Protein AF-A0A956BYH7-F1 (afdb_monomer_lite)

Secondary structure (DSSP, 8-state):
--PPPHHHHHHHHHHTT-EE-TTS-HHHHHHTTGGGT-SS-SSEE-HHHHHHHHHHHHHHH-SS--GGGGSPPTT---HHHHHHHHHHHHHHHHHHHHGGG--SEEEEE--TTTHHHHHHHHHHTT--EEEEE---SS----TTSSHHHHHHHHHTT---HHHHHHHHHHHHHS-GGGHHHHHHHHHHHHHHHTT-----EEEEESEE-TTSSEEEETTEEEEHHHHHHHHHHSHHHHTT--EEEEESTT---HHHHHHHHHH-TT--EEEEESS-PPPTTTS-HHHHHHHHHHHHTTTPPPPHHHHTTSTTGGGEEEEETTTEE---

Structure (mmCIF, N/CA/C/O backbone):
data_AF-A0A956BYH7-F1
#
_entry.id   AF-A0A956BYH7-F1
#
loop_
_atom_site.group_PDB
_atom_site.id
_atom_site.type_symbol
_atom_site.label_atom_id
_atom_site.label_alt_id
_atom_site.label_comp_id
_atom_site.label_asym_id
_atom_site.label_entity_id
_atom_site.label_seq_id
_atom_site.pdbx_PDB_ins_code
_atom_site.Cartn_x
_atom_site.Cartn_y
_atom_site.Cartn_z
_atom_site.occupancy
_atom_site.B_iso_or_equiv
_atom_site.auth_seq_id
_atom_site.auth_comp_id
_atom_site.auth_asym_id
_atom_site.auth_atom_id
_atom_site.pdbx_PDB_model_num
ATOM 1 N N . MET A 1 1 ? -10.595 4.401 18.501 1.00 42.78 1 MET A N 1
ATOM 2 C CA . MET A 1 1 ? -11.865 4.515 17.745 1.00 42.78 1 MET A CA 1
ATOM 3 C C . MET A 1 1 ? -11.828 5.904 17.156 1.00 42.78 1 MET A C 1
ATOM 5 O O . MET A 1 1 ? -11.835 6.858 17.920 1.00 42.78 1 MET A O 1
ATOM 9 N N . GLU A 1 2 ? -11.653 6.008 15.837 1.00 40.16 2 GLU A N 1
ATOM 10 C CA . GLU A 1 2 ? -11.345 7.283 15.181 1.00 40.16 2 GLU A CA 1
ATOM 11 C C . GLU A 1 2 ? -12.437 8.318 15.484 1.00 40.16 2 GLU A C 1
ATOM 13 O O . GLU A 1 2 ? -13.596 8.134 15.085 1.00 40.16 2 GLU A O 1
ATOM 18 N N . ARG A 1 3 ? -12.067 9.379 16.219 1.00 51.75 3 ARG A N 1
ATOM 19 C CA . ARG A 1 3 ? -12.975 10.480 16.560 1.00 51.75 3 ARG A CA 1
ATOM 20 C C . ARG A 1 3 ? -13.522 11.071 15.268 1.00 51.75 3 ARG A C 1
ATOM 22 O O . ARG A 1 3 ? -12.766 11.534 14.418 1.00 51.75 3 ARG A O 1
ATOM 29 N N . ILE A 1 4 ? -14.842 11.040 15.118 1.00 56.59 4 ILE A N 1
ATOM 30 C CA . ILE A 1 4 ? -15.512 11.661 13.979 1.00 56.59 4 ILE A CA 1
ATOM 31 C C . ILE A 1 4 ? -15.247 13.164 14.073 1.00 56.59 4 ILE A C 1
ATOM 33 O O . ILE A 1 4 ? -15.620 13.792 15.061 1.00 56.59 4 ILE A O 1
ATOM 37 N N . THR A 1 5 ? -14.580 13.745 13.074 1.00 72.38 5 THR A N 1
ATOM 38 C CA . THR A 1 5 ? -14.418 15.200 13.028 1.00 72.38 5 THR A CA 1
ATOM 39 C C . THR A 1 5 ? -15.752 15.851 12.692 1.00 72.38 5 THR A C 1
ATOM 41 O O . THR A 1 5 ? -16.595 15.269 12.001 1.00 72.38 5 THR A O 1
ATOM 44 N N . ARG A 1 6 ? -15.935 17.087 13.155 1.00 73.94 6 ARG A N 1
ATOM 45 C CA . ARG A 1 6 ? -17.133 17.873 12.858 1.00 73.94 6 ARG A CA 1
ATOM 46 C C . ARG A 1 6 ? -17.372 17.975 11.349 1.00 73.94 6 ARG A C 1
ATOM 48 O O . ARG A 1 6 ? -18.494 17.745 10.912 1.00 73.94 6 ARG A O 1
ATOM 55 N N . GLU A 1 7 ? -16.333 18.246 10.551 1.00 68.50 7 GLU A N 1
ATOM 56 C CA . GLU A 1 7 ? -16.489 18.343 9.092 1.00 68.50 7 GLU A CA 1
ATOM 57 C C . GLU A 1 7 ? -16.903 17.009 8.462 1.00 68.50 7 GLU A C 1
ATOM 59 O O . GLU A 1 7 ? -17.774 16.985 7.594 1.00 68.50 7 GLU A O 1
ATOM 64 N N . ALA A 1 8 ? -16.327 15.890 8.917 1.00 65.56 8 ALA A N 1
ATOM 65 C CA . ALA A 1 8 ? -16.681 14.569 8.407 1.00 65.56 8 ALA A CA 1
ATOM 66 C C . ALA A 1 8 ? -18.139 14.209 8.728 1.00 65.56 8 ALA A C 1
ATOM 68 O O . ALA A 1 8 ? -18.835 13.654 7.879 1.00 65.56 8 ALA A O 1
ATOM 69 N N . PHE A 1 9 ? -18.617 14.549 9.929 1.00 75.75 9 PHE A N 1
ATOM 70 C CA . PHE A 1 9 ? -20.014 14.347 10.314 1.00 75.75 9 PHE A CA 1
ATOM 71 C C . PHE A 1 9 ? -20.971 15.168 9.444 1.00 75.75 9 PHE A C 1
ATOM 73 O O . PHE A 1 9 ? -21.898 14.614 8.854 1.00 75.75 9 PHE A O 1
ATOM 80 N N . VAL A 1 10 ? -20.718 16.475 9.332 1.00 74.81 10 VAL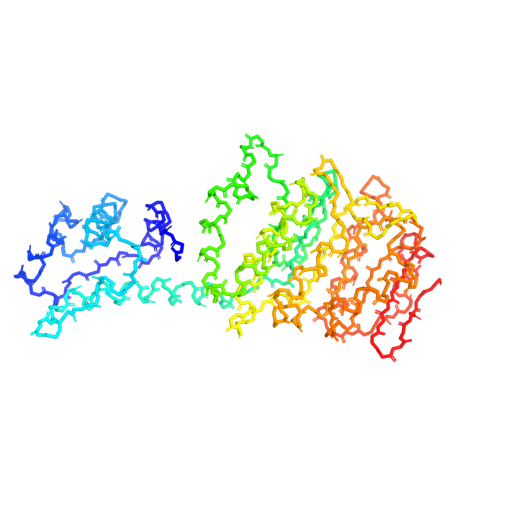 A N 1
ATOM 81 C CA . VAL A 1 10 ? -21.549 17.411 8.561 1.00 74.81 10 VAL A CA 1
ATOM 82 C C . VAL A 1 10 ? -21.603 16.999 7.089 1.00 74.81 10 VAL A C 1
ATOM 84 O O . VAL A 1 10 ? -22.682 16.971 6.500 1.00 74.81 10 VAL A O 1
ATOM 87 N N . GLY A 1 11 ? -20.464 16.601 6.512 1.00 67.88 11 GLY A N 1
ATOM 88 C CA . GLY A 1 11 ? -20.394 16.119 5.133 1.00 67.88 11 GLY A CA 1
ATOM 89 C C . GLY A 1 11 ? -21.242 14.867 4.896 1.00 67.88 11 GLY A C 1
ATOM 90 O O . GLY A 1 11 ? -22.005 14.816 3.934 1.00 67.88 11 GLY A O 1
ATOM 91 N N . VAL A 1 12 ? -21.171 13.877 5.794 1.00 70.25 12 VAL A N 1
ATOM 92 C CA . VAL A 1 12 ? -21.960 12.640 5.654 1.00 70.25 12 VAL A CA 1
ATOM 93 C C . VAL A 1 12 ? -23.458 12.900 5.806 1.00 70.25 12 VAL A C 1
ATOM 95 O O . VAL A 1 12 ? -24.245 12.375 5.021 1.00 70.25 12 VAL A O 1
ATOM 98 N N . MET A 1 13 ? -23.867 13.725 6.771 1.00 76.88 13 MET A N 1
ATOM 99 C CA . MET A 1 13 ? -25.282 14.066 6.957 1.00 76.88 13 MET A CA 1
ATOM 100 C C . MET A 1 13 ? -25.841 14.868 5.772 1.00 76.88 13 MET A C 1
ATOM 102 O O . MET A 1 13 ? -26.979 14.642 5.359 1.00 76.88 13 MET A O 1
ATOM 106 N N . GLY A 1 14 ? -25.026 15.745 5.173 1.00 75.50 14 GLY A N 1
ATOM 107 C CA . GLY A 1 14 ? -25.372 16.474 3.951 1.00 75.50 14 GLY A CA 1
ATOM 108 C C . GLY A 1 14 ? -25.677 15.556 2.767 1.00 75.50 14 GLY A C 1
ATOM 109 O O . GLY A 1 14 ? -26.662 15.773 2.068 1.00 75.50 14 GLY A O 1
ATOM 110 N N . GLU A 1 15 ? -24.894 14.492 2.583 1.00 69.25 15 GLU A N 1
ATOM 111 C CA . GLU A 1 15 ? -25.132 13.497 1.527 1.00 69.25 15 GLU A CA 1
ATOM 112 C C . GLU A 1 15 ? -26.403 12.659 1.752 1.00 69.25 15 GLU A C 1
ATOM 114 O O . GLU A 1 15 ? -26.995 12.179 0.786 1.00 69.25 15 GLU A O 1
ATOM 119 N N . GLN A 1 16 ? -26.837 12.472 3.005 1.00 71.12 16 GLN A N 1
ATOM 120 C CA . GLN A 1 16 ? -28.011 11.653 3.340 1.00 71.12 16 GLN A CA 1
ATOM 121 C C . GLN A 1 16 ? -29.350 12.403 3.270 1.00 71.12 16 GLN A C 1
ATOM 123 O O . GLN A 1 16 ? -30.396 11.778 3.434 1.00 71.12 16 GLN A O 1
ATOM 128 N N . GLY A 1 17 ? -29.342 13.710 2.991 1.00 78.50 17 GLY A N 1
ATOM 129 C CA . GLY A 1 17 ? -30.575 14.495 2.851 1.00 78.50 17 GLY A CA 1
ATOM 130 C C . GLY A 1 17 ? -31.277 14.804 4.180 1.00 78.50 17 GLY A C 1
ATOM 131 O O . GLY A 1 17 ? -32.495 14.993 4.204 1.00 78.50 17 GLY A O 1
ATOM 132 N N . GLY A 1 18 ? -30.514 14.852 5.276 1.00 81.00 18 GLY A N 1
ATOM 133 C CA . GLY A 1 18 ? -31.004 15.244 6.597 1.00 81.00 18 GLY A CA 1
ATOM 134 C C . GLY A 1 18 ? -31.599 14.111 7.429 1.00 81.00 18 GLY A C 1
ATOM 135 O O . GLY A 1 18 ? -31.760 12.974 6.987 1.00 81.00 18 GLY A O 1
ATOM 136 N N . LEU A 1 19 ? -31.912 14.433 8.682 1.00 80.88 19 LEU A N 1
ATOM 137 C CA . LEU A 1 19 ? -32.542 13.523 9.635 1.00 80.88 19 LEU A CA 1
ATOM 138 C C . LEU A 1 19 ? -33.974 13.976 9.904 1.00 80.88 19 LEU A C 1
ATOM 140 O O . LEU A 1 19 ? -34.180 15.056 10.443 1.00 80.88 19 LEU A O 1
ATOM 144 N N . SER A 1 20 ? -34.961 13.138 9.592 1.00 81.94 20 SER A N 1
ATOM 145 C CA . SER A 1 20 ? -36.343 13.394 10.010 1.00 81.94 20 SER A CA 1
ATOM 146 C C . SER A 1 20 ? -36.530 13.052 11.490 1.00 81.94 20 SER A C 1
ATOM 148 O O . SER A 1 20 ? -36.121 11.980 11.945 1.00 81.94 20 SER A O 1
ATOM 150 N N . LEU A 1 21 ? -37.171 13.955 12.233 1.00 77.81 21 LEU A N 1
ATOM 151 C CA . LEU A 1 21 ? -37.584 13.758 13.624 1.00 77.81 21 LEU A CA 1
ATOM 152 C C . LEU A 1 21 ? -39.048 13.297 13.736 1.00 77.81 21 LEU A C 1
ATOM 154 O O . LEU A 1 21 ? -39.559 13.123 14.847 1.00 77.81 21 LEU A O 1
ATOM 158 N N . GLU A 1 22 ? -39.733 13.074 12.610 1.00 71.62 22 GLU A N 1
ATOM 159 C CA . GLU A 1 22 ? -41.122 12.621 12.597 1.00 71.62 22 GLU A CA 1
ATOM 160 C C . GLU A 1 22 ? -41.269 11.269 13.316 1.00 71.62 22 GLU A C 1
ATOM 162 O O . GLU A 1 22 ? -40.537 10.307 13.082 1.00 71.62 22 GLU A O 1
ATOM 167 N N . GLY A 1 23 ? -42.226 11.194 14.245 1.00 63.41 23 GLY A N 1
ATOM 168 C CA . GLY A 1 23 ? -42.480 9.999 15.060 1.00 63.41 23 GLY A CA 1
ATOM 169 C C . GLY A 1 23 ? -41.683 9.913 16.370 1.00 63.41 23 GLY A C 1
ATOM 170 O O . GLY A 1 23 ? -41.978 9.046 17.204 1.00 63.41 23 GLY A O 1
ATOM 171 N N . ALA A 1 24 ? -40.733 10.824 16.612 1.00 62.75 24 ALA A N 1
ATOM 172 C CA . ALA A 1 24 ? -40.162 11.034 17.939 1.00 62.75 24 ALA A CA 1
ATOM 173 C C . ALA A 1 24 ? -41.096 11.940 18.760 1.00 62.75 24 ALA A C 1
ATOM 175 O O . ALA A 1 24 ? -41.463 13.034 18.337 1.00 62.75 24 ALA A O 1
ATOM 176 N N . GLY A 1 25 ? -41.519 11.492 19.946 1.00 65.12 25 GLY A N 1
ATOM 177 C CA . GLY A 1 25 ? -42.380 12.307 20.801 1.00 65.12 25 GLY A CA 1
ATOM 178 C C . GLY A 1 25 ? -41.687 13.620 21.180 1.00 65.12 25 GLY A C 1
ATOM 179 O O . GLY A 1 25 ? -40.515 13.620 21.556 1.00 65.12 25 GLY A O 1
ATOM 180 N N . THR A 1 26 ? -42.412 14.741 21.157 1.00 62.19 26 THR A N 1
ATOM 181 C CA . THR A 1 26 ? -41.908 16.085 21.527 1.00 62.19 26 THR A CA 1
ATOM 182 C C . THR A 1 26 ? -41.227 16.122 22.899 1.00 62.19 26 THR A C 1
ATOM 184 O O . THR A 1 26 ? -40.301 16.900 23.128 1.00 62.19 26 THR A O 1
ATOM 187 N N . ARG A 1 27 ? -41.648 15.245 23.817 1.00 67.00 27 ARG A N 1
ATOM 188 C CA . ARG A 1 27 ? -41.033 15.059 25.137 1.00 67.00 27 ARG A CA 1
ATOM 189 C C . ARG A 1 27 ? -39.629 14.448 25.062 1.00 67.00 27 ARG A C 1
ATOM 191 O O . ARG A 1 27 ? -38.745 14.895 25.788 1.00 67.00 27 ARG A O 1
ATOM 198 N N . ASP A 1 28 ? -39.417 13.484 24.170 1.00 62.53 28 ASP A N 1
ATOM 199 C CA . ASP A 1 28 ? -38.141 12.777 24.000 1.00 62.53 28 ASP A CA 1
ATOM 200 C C . ASP A 1 28 ? -37.109 13.661 23.285 1.00 62.53 28 ASP A C 1
ATOM 202 O O . ASP A 1 28 ? -35.950 13.724 23.697 1.00 62.53 28 ASP A O 1
ATOM 206 N N . LEU A 1 29 ? -37.547 14.425 22.276 1.00 67.06 29 LEU A N 1
ATOM 207 C CA . LEU A 1 29 ? -36.712 15.411 21.575 1.00 67.06 29 LEU A CA 1
ATOM 208 C C . LEU A 1 29 ? -36.267 16.561 22.494 1.00 67.06 29 LEU A C 1
ATOM 210 O O . LEU A 1 29 ? -35.157 17.086 22.370 1.00 67.06 29 LEU A O 1
ATOM 214 N N . ARG A 1 30 ? -37.120 16.952 23.450 1.00 72.12 30 ARG A N 1
ATOM 215 C CA . ARG A 1 30 ? -36.771 17.950 24.471 1.00 72.12 30 ARG A CA 1
ATOM 216 C C . ARG A 1 30 ? -35.788 17.419 25.503 1.00 72.12 30 ARG A C 1
ATOM 218 O O . ARG A 1 30 ? -34.850 18.136 25.841 1.00 72.12 30 ARG A O 1
ATOM 225 N N . ALA A 1 31 ? -35.965 16.178 25.953 1.00 67.88 31 ALA A N 1
ATOM 226 C CA . ALA A 1 31 ? -35.104 15.559 26.959 1.00 67.88 31 ALA A CA 1
ATOM 227 C C . ALA A 1 31 ? -33.635 15.437 26.514 1.00 67.88 31 ALA A C 1
ATOM 229 O O . ALA A 1 31 ? -32.745 15.525 27.353 1.00 67.88 31 ALA A O 1
ATOM 230 N N . LEU A 1 32 ? -33.383 15.278 25.211 1.00 67.62 32 LEU A N 1
ATOM 231 C CA . LEU A 1 32 ? -32.033 15.178 24.639 1.00 67.62 32 LEU A CA 1
ATOM 232 C C . LEU A 1 32 ? -31.522 16.476 24.005 1.00 67.62 32 LEU A C 1
ATOM 234 O O . LEU A 1 32 ? -30.459 16.488 23.398 1.00 67.62 32 LEU A O 1
ATOM 238 N N . GLY A 1 33 ? -32.290 17.564 24.077 1.00 80.69 33 GLY A N 1
ATOM 239 C CA . GLY A 1 33 ? -31.888 18.820 23.447 1.00 80.69 33 GLY A CA 1
ATOM 240 C C . GLY A 1 33 ? -31.916 18.815 21.914 1.00 80.69 33 GLY A C 1
ATOM 241 O O . GLY A 1 33 ? -31.514 19.814 21.339 1.00 80.69 33 GLY A O 1
ATOM 242 N N . LEU A 1 34 ? -32.422 17.767 21.246 1.00 81.31 34 LEU A N 1
ATOM 243 C CA . LEU A 1 34 ? -32.441 17.656 19.774 1.00 81.31 34 LEU A CA 1
ATOM 244 C C . LEU A 1 34 ? -33.245 18.771 19.092 1.00 81.31 34 LEU A C 1
ATOM 246 O O . LEU A 1 34 ? -32.859 19.242 18.033 1.00 81.31 34 LEU A O 1
ATOM 250 N N . HIS A 1 35 ? -34.289 19.275 19.751 1.00 83.25 35 HIS A N 1
ATOM 251 C CA . HIS A 1 35 ? -35.016 20.486 19.336 1.00 83.25 35 HIS A CA 1
ATOM 252 C C . HIS A 1 35 ? -34.150 21.760 19.268 1.00 83.25 35 HIS A C 1
ATOM 254 O O . HIS A 1 35 ? -34.635 22.796 18.842 1.00 83.25 35 HIS A O 1
ATOM 260 N N . ARG A 1 36 ? -32.912 21.733 19.783 1.00 86.62 36 ARG A N 1
ATOM 261 C CA . ARG A 1 36 ? -31.942 22.830 19.645 1.00 86.62 36 ARG A CA 1
ATOM 262 C C . ARG A 1 36 ? -31.088 22.698 18.388 1.00 86.62 36 ARG A C 1
ATOM 264 O O . ARG A 1 36 ? -30.429 23.670 18.037 1.00 86.62 36 ARG A O 1
ATOM 271 N N . ALA A 1 37 ? -31.038 21.500 17.804 1.00 88.69 37 ALA A N 1
ATOM 272 C CA . ALA A 1 37 ? -30.370 21.237 16.537 1.00 88.69 37 ALA A CA 1
ATOM 273 C C . ALA A 1 37 ? -31.310 21.411 15.343 1.00 88.69 37 ALA A C 1
ATOM 275 O O . ALA A 1 37 ? -30.838 21.801 14.289 1.00 88.69 37 ALA A O 1
ATOM 276 N N . ASP A 1 38 ? -32.610 21.180 15.526 1.00 90.06 38 ASP A N 1
ATOM 277 C CA . ASP A 1 38 ? -33.666 21.650 14.621 1.00 90.06 38 ASP A CA 1
ATOM 278 C C . ASP A 1 38 ? -33.875 23.159 14.860 1.00 90.06 38 ASP A C 1
ATOM 280 O O . ASP A 1 38 ? -34.629 23.587 15.738 1.00 90.06 38 ASP A O 1
ATOM 284 N N . GLY A 1 39 ? -33.069 23.972 14.180 1.00 87.44 39 GLY A N 1
ATOM 285 C CA . GLY A 1 39 ? -32.976 25.411 14.400 1.00 87.44 39 GLY A CA 1
ATOM 286 C C . GLY A 1 39 ? -34.103 26.198 13.738 1.00 87.44 39 GLY A C 1
ATOM 287 O O . GLY A 1 39 ? -34.347 27.344 14.133 1.00 87.44 39 GLY A O 1
ATOM 288 N N . ASN A 1 40 ? -34.771 25.612 12.744 1.00 90.56 40 ASN A N 1
ATOM 289 C CA . ASN A 1 40 ? -35.907 26.208 12.044 1.00 90.56 40 ASN A CA 1
ATOM 290 C C . ASN A 1 40 ? -37.275 25.676 12.538 1.00 90.56 40 ASN A C 1
ATOM 292 O O . ASN A 1 40 ? -38.296 26.313 12.273 1.00 90.56 40 ASN A O 1
ATOM 296 N N . GLY A 1 41 ? -37.295 24.590 13.318 1.00 89.00 41 GLY A N 1
ATOM 297 C CA . GLY A 1 41 ? -38.489 23.989 13.904 1.00 89.00 41 GLY A CA 1
ATOM 298 C C . GLY A 1 41 ? -39.338 23.188 12.917 1.00 89.00 41 GLY A C 1
ATOM 299 O O . GLY A 1 41 ? -40.538 23.029 13.164 1.00 89.00 41 GLY A O 1
ATOM 300 N N . ASP A 1 42 ? -38.771 22.732 11.798 1.00 89.81 42 ASP A N 1
ATOM 301 C CA . ASP A 1 42 ? -39.500 22.008 10.751 1.00 89.81 42 ASP A CA 1
ATOM 302 C C . ASP A 1 42 ? -39.620 20.496 11.016 1.00 89.81 42 ASP A C 1
ATOM 304 O O . ASP A 1 42 ? -40.269 19.772 10.256 1.00 89.81 42 ASP A O 1
ATOM 308 N N . GLY A 1 43 ? -39.056 20.014 12.128 1.00 85.38 43 GLY A N 1
ATOM 309 C CA . GLY A 1 43 ? -39.061 18.599 12.478 1.00 85.38 43 GLY A CA 1
ATOM 310 C C . GLY A 1 43 ? -38.034 17.785 11.693 1.00 85.38 43 GLY A C 1
ATOM 311 O O . GLY A 1 43 ? -38.115 16.550 11.674 1.00 85.38 43 GLY A O 1
ATOM 312 N N . ARG A 1 44 ? -37.066 18.438 11.056 1.00 88.75 44 ARG A N 1
ATOM 313 C CA . ARG A 1 44 ? -35.902 17.841 10.412 1.00 88.75 44 ARG A CA 1
ATOM 314 C C . ARG A 1 44 ? -34.639 18.484 10.988 1.00 88.75 44 ARG A C 1
ATOM 316 O O . ARG A 1 44 ? -34.665 19.514 11.640 1.00 88.75 44 ARG A O 1
ATOM 323 N N . ILE A 1 45 ? -33.524 17.786 10.836 1.00 86.12 45 ILE A N 1
ATOM 324 C CA . ILE A 1 45 ? -32.194 18.351 11.051 1.00 86.12 45 ILE A CA 1
ATOM 325 C C . ILE A 1 45 ? -31.525 18.287 9.693 1.00 86.12 45 ILE A C 1
ATOM 327 O O . ILE A 1 45 ? -31.161 17.195 9.240 1.00 86.12 45 ILE A O 1
ATOM 331 N N . GLU A 1 46 ? -31.406 19.431 9.033 1.00 89.38 46 GLU A N 1
ATOM 332 C CA . GLU A 1 46 ? -30.832 19.543 7.702 1.00 89.38 46 GLU A CA 1
ATOM 333 C C . GLU A 1 46 ? -30.022 20.827 7.488 1.00 89.38 46 GLU A C 1
ATOM 335 O O . GLU A 1 46 ? -30.218 21.879 8.090 1.00 89.38 46 GLU A O 1
ATOM 340 N N . GLY A 1 47 ? -29.034 20.725 6.602 1.00 86.88 47 GLY A N 1
ATOM 341 C CA . GLY A 1 47 ? -28.105 21.815 6.338 1.00 86.88 47 GLY A CA 1
ATOM 342 C C . GLY A 1 47 ? -27.006 21.971 7.396 1.00 86.88 47 GLY A C 1
ATOM 343 O O . GLY A 1 47 ? -27.056 21.461 8.514 1.00 86.88 47 GLY A O 1
ATOM 344 N N . GLN A 1 48 ? -25.959 22.696 6.997 1.00 88.94 48 GLN A N 1
ATOM 345 C CA . GLN A 1 48 ? -24.695 22.833 7.729 1.00 88.94 48 GLN A CA 1
ATOM 346 C C . GLN A 1 48 ? -24.892 23.170 9.218 1.00 88.94 48 GLN A C 1
ATOM 348 O O . GLN A 1 48 ? -24.325 22.515 10.089 1.00 88.94 48 GLN A O 1
ATOM 353 N N . LYS A 1 49 ? -25.710 24.187 9.508 1.00 91.12 49 LYS A N 1
ATOM 354 C CA . LYS A 1 49 ? -25.875 24.743 10.856 1.00 91.12 49 LYS A CA 1
ATOM 355 C C . LYS A 1 49 ? -26.526 23.751 11.823 1.00 91.12 49 LYS A C 1
ATOM 357 O O . LYS A 1 49 ? -26.083 23.624 12.961 1.00 91.12 49 LYS A O 1
ATOM 362 N N . GLU A 1 50 ? -27.548 23.041 11.367 1.00 92.12 50 GLU A N 1
ATOM 363 C CA . GLU A 1 50 ? -28.293 22.074 12.176 1.00 92.12 50 GLU A CA 1
ATOM 364 C C . GLU A 1 50 ? -27.474 20.798 12.404 1.00 92.12 50 GLU A C 1
ATOM 366 O O . GLU A 1 50 ? -27.436 20.263 13.513 1.00 92.12 50 GLU A O 1
ATOM 371 N N . TYR A 1 51 ? -26.697 20.368 11.401 1.00 89.00 51 TYR A N 1
ATOM 372 C CA . TYR A 1 51 ? -25.723 19.283 11.559 1.00 89.00 51 TYR A CA 1
ATOM 373 C C . TYR A 1 51 ? -24.628 19.616 12.573 1.00 89.00 51 TYR A C 1
ATOM 375 O O . TYR A 1 51 ? -24.260 18.766 13.383 1.00 89.00 51 TYR A O 1
ATOM 383 N N . GLU A 1 52 ? -24.114 20.845 12.567 1.00 85.75 52 GLU A N 1
ATOM 384 C CA . GLU A 1 52 ? -23.120 21.287 13.547 1.00 85.75 52 GLU A CA 1
ATOM 385 C C . GLU A 1 52 ? -23.690 21.305 14.971 1.00 85.75 52 GLU A C 1
ATOM 387 O O . GLU A 1 52 ? -23.012 20.899 15.918 1.00 85.75 52 GLU A O 1
ATOM 392 N N . GLN A 1 53 ? -24.948 21.722 15.128 1.00 88.50 53 GLN A N 1
ATOM 393 C CA . GLN A 1 53 ? -25.642 21.698 16.415 1.00 88.50 53 GLN A CA 1
ATOM 394 C C . GLN A 1 53 ? -25.920 20.268 16.889 1.00 88.50 53 GLN A C 1
ATOM 396 O O . GLN A 1 53 ? -25.722 19.965 18.068 1.00 88.50 53 GLN A O 1
ATOM 401 N N . LEU A 1 54 ? -26.310 19.370 15.981 1.00 87.06 54 LEU A N 1
ATOM 402 C CA . LEU A 1 54 ? -26.478 17.951 16.283 1.00 87.06 54 LEU A CA 1
ATOM 403 C C . LEU A 1 54 ? -25.149 17.315 16.710 1.00 87.06 54 LEU A C 1
ATOM 405 O O . LEU A 1 54 ? -25.110 16.592 17.704 1.00 87.06 54 LEU A O 1
ATOM 409 N N . PHE A 1 55 ? -24.052 17.628 16.017 1.00 81.06 55 PHE A N 1
ATOM 410 C CA . PHE A 1 55 ? -22.719 17.157 16.387 1.00 81.06 55 PHE A CA 1
ATOM 411 C C . PHE A 1 55 ? -22.319 17.638 17.785 1.00 81.06 55 PHE A C 1
ATOM 413 O O . PHE A 1 55 ? -21.847 16.845 18.592 1.00 81.06 55 PHE A O 1
ATOM 420 N N . ALA A 1 56 ? -22.547 18.917 18.100 1.00 83.81 56 ALA A N 1
ATOM 421 C CA . ALA A 1 56 ? -22.247 19.468 19.420 1.00 83.81 56 ALA A CA 1
ATOM 422 C C . ALA A 1 56 ? -23.059 18.795 20.542 1.00 83.81 56 ALA A C 1
ATOM 424 O O . ALA A 1 56 ? -22.530 18.572 21.630 1.00 83.81 56 ALA A O 1
ATOM 425 N N . LEU A 1 57 ? -24.323 18.438 20.280 1.00 83.75 57 LEU A N 1
ATOM 426 C CA . LEU A 1 57 ? -25.143 17.669 21.222 1.00 83.75 57 LEU A CA 1
ATOM 427 C C . LEU A 1 57 ? -24.587 16.257 21.432 1.00 83.75 57 LEU A C 1
ATOM 429 O O . LEU A 1 57 ? -24.505 15.802 22.571 1.00 83.75 57 LEU A O 1
ATOM 433 N N . ILE A 1 58 ? -24.183 15.573 20.358 1.00 76.81 58 ILE A N 1
ATOM 434 C CA . ILE A 1 58 ? -23.576 14.238 20.446 1.00 76.81 58 ILE A CA 1
ATOM 435 C C . ILE A 1 58 ? -22.266 14.306 21.244 1.00 76.81 58 ILE A C 1
ATOM 437 O O . ILE A 1 58 ? -22.106 13.544 22.190 1.00 76.81 58 ILE A O 1
ATOM 441 N N . ASP A 1 59 ? -21.386 15.260 20.938 1.00 72.94 59 ASP A N 1
ATOM 442 C CA . ASP A 1 59 ? -20.087 15.459 21.604 1.00 72.94 59 ASP A CA 1
ATOM 443 C C . ASP A 1 59 ? -20.237 15.808 23.099 1.00 72.94 59 ASP A C 1
ATOM 445 O O . ASP A 1 59 ? -19.468 15.359 23.949 1.00 72.94 59 ASP A O 1
ATOM 449 N N . GLN A 1 60 ? -21.292 16.547 23.467 1.00 75.75 60 GLN A N 1
ATOM 450 C CA . GLN A 1 60 ? -21.611 16.826 24.871 1.00 75.75 60 GLN A CA 1
ATOM 451 C C . GLN A 1 60 ? -21.949 15.549 25.664 1.00 75.75 60 GLN A C 1
ATOM 453 O O . GLN A 1 60 ? -21.667 15.474 26.870 1.00 75.75 60 GLN A O 1
ATOM 458 N N . HIS A 1 61 ? -22.571 14.570 25.004 1.00 67.06 61 HIS A N 1
ATOM 459 C CA . HIS A 1 61 ? -23.026 13.319 25.605 1.00 67.06 61 HIS A CA 1
ATOM 460 C C . HIS A 1 61 ? -22.006 12.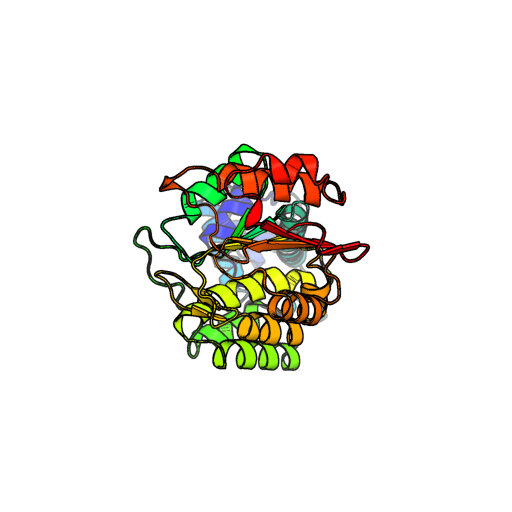174 25.482 1.00 67.06 61 HIS A C 1
ATOM 462 O O . HIS A 1 61 ? -21.942 11.345 26.388 1.00 67.06 61 HIS A O 1
ATOM 468 N N . ASP A 1 62 ? -21.174 12.165 24.441 1.00 66.00 62 ASP A N 1
ATOM 469 C CA . ASP A 1 62 ? -20.112 11.185 24.201 1.00 66.00 62 ASP A CA 1
ATOM 470 C C . ASP A 1 62 ? -18.728 11.782 24.503 1.00 66.00 62 ASP A C 1
ATOM 472 O O . ASP A 1 62 ? -17.974 12.201 23.626 1.00 66.00 62 ASP A O 1
ATOM 476 N N . ARG A 1 63 ? -18.374 11.829 25.792 1.00 58.41 63 ARG A N 1
ATOM 477 C CA . ARG A 1 63 ? -17.108 12.438 26.241 1.00 58.41 63 ARG A CA 1
ATOM 478 C C . ARG A 1 63 ? -15.865 11.594 25.947 1.00 58.41 63 ARG A C 1
ATOM 480 O O . ARG A 1 63 ? -14.750 12.101 26.088 1.00 58.41 63 ARG A O 1
ATOM 487 N N . ASN A 1 64 ? -16.018 10.311 25.616 1.00 58.84 64 ASN A N 1
ATOM 488 C CA . ASN A 1 64 ? -14.903 9.369 25.481 1.00 58.84 64 ASN A CA 1
ATOM 489 C C . ASN A 1 64 ? -14.801 8.705 24.098 1.00 58.84 64 ASN A C 1
ATOM 491 O O . ASN A 1 64 ? -13.795 8.043 23.849 1.00 58.84 64 ASN A O 1
ATOM 495 N N . GLY A 1 65 ? -15.757 8.928 23.192 1.00 50.62 65 GLY A N 1
ATOM 496 C CA . GLY A 1 65 ? -15.746 8.356 21.845 1.00 50.62 65 GLY A CA 1
ATOM 497 C C . GLY A 1 65 ? -16.041 6.857 21.821 1.00 50.62 65 GLY A C 1
ATOM 498 O O . GLY A 1 65 ? -15.671 6.185 20.859 1.00 50.62 65 GLY A O 1
ATOM 499 N N . ASP A 1 66 ? -16.632 6.320 22.891 1.00 50.31 66 ASP A N 1
ATOM 500 C CA . ASP A 1 66 ? -17.006 4.913 23.006 1.00 50.31 66 ASP A CA 1
ATOM 501 C C . ASP A 1 66 ? -18.506 4.762 22.732 1.00 50.31 66 ASP A C 1
ATOM 503 O O . ASP A 1 66 ? -19.333 5.330 23.435 1.00 50.31 66 ASP A O 1
ATOM 507 N N . VAL A 1 67 ? -18.891 3.926 21.765 1.00 43.53 67 VAL A N 1
ATOM 508 C CA . VAL A 1 67 ? -20.304 3.540 21.544 1.00 43.53 67 VAL A CA 1
ATOM 509 C C . VAL A 1 67 ? -20.948 2.927 22.801 1.00 43.53 67 VAL A C 1
ATOM 511 O O . VAL A 1 67 ? -22.168 2.997 22.976 1.00 43.53 67 VAL A O 1
ATOM 514 N N . GLY A 1 68 ? -20.122 2.383 23.702 1.00 42.09 68 GLY A N 1
ATOM 515 C CA . GLY A 1 68 ? -20.457 1.942 25.054 1.00 42.09 68 GLY A CA 1
ATOM 516 C C . GLY A 1 68 ? -20.977 3.046 25.991 1.00 42.09 68 GLY A C 1
ATOM 517 O O . GLY A 1 68 ? -21.786 2.788 26.880 1.00 42.09 68 GLY A O 1
ATOM 518 N N . SER A 1 69 ? -20.554 4.298 25.793 1.00 47.62 69 SER A N 1
ATOM 519 C CA . SER A 1 69 ? -20.953 5.441 26.633 1.00 47.62 69 SER A CA 1
ATOM 520 C C . SER A 1 69 ? -22.372 5.932 26.326 1.00 47.62 69 SER A C 1
ATOM 522 O O . SER A 1 69 ? -23.026 6.546 27.170 1.00 47.62 69 SER A O 1
ATOM 524 N N . VAL A 1 70 ? -22.871 5.586 25.137 1.00 46.53 70 VAL A N 1
ATOM 525 C CA . VAL A 1 70 ? -24.235 5.860 24.671 1.00 46.53 70 VAL A CA 1
ATOM 526 C C . VAL A 1 70 ? -25.160 4.656 24.919 1.00 46.53 70 VAL A C 1
ATOM 528 O O . VAL A 1 70 ? -26.374 4.744 24.715 1.00 46.53 70 VAL A O 1
ATOM 531 N N . THR A 1 71 ? -24.631 3.519 25.397 1.00 39.50 71 THR A N 1
ATOM 532 C CA . THR A 1 71 ? -25.469 2.370 25.765 1.00 39.50 71 THR A CA 1
ATOM 533 C C . THR A 1 71 ? -26.127 2.619 27.124 1.00 39.50 71 THR A C 1
ATOM 535 O O . THR A 1 71 ? -25.459 2.960 28.101 1.00 39.50 71 THR A O 1
ATOM 538 N N . PRO A 1 72 ? -27.453 2.459 27.237 1.00 41.69 72 PRO A N 1
ATOM 539 C CA . PRO A 1 72 ? -28.150 2.787 28.465 1.00 41.69 72 PRO A CA 1
ATOM 540 C C . PRO A 1 72 ? -27.865 1.742 29.544 1.00 41.69 72 PRO A C 1
ATOM 542 O O . PRO A 1 72 ? -27.971 0.535 29.318 1.00 41.69 72 PRO A O 1
ATOM 545 N N . GLY A 1 73 ? -27.602 2.220 30.762 1.00 39.75 73 GLY A N 1
ATOM 546 C CA . GLY A 1 73 ? -27.758 1.407 31.963 1.00 39.75 73 GLY A CA 1
ATOM 547 C C . GLY A 1 73 ? -29.174 0.821 32.017 1.00 39.75 73 GLY A C 1
ATOM 548 O O . GLY A 1 73 ? -30.147 1.487 31.652 1.00 39.75 73 GLY A O 1
ATOM 549 N N . LYS A 1 74 ? -29.281 -0.447 32.434 1.00 38.44 74 LYS A N 1
ATOM 550 C CA . LYS A 1 74 ? -30.533 -1.219 32.511 1.00 38.44 74 LYS A CA 1
ATOM 551 C C . LYS A 1 74 ? -31.662 -0.376 33.131 1.00 38.44 74 LYS A C 1
ATOM 553 O O . LYS A 1 74 ? -31.668 -0.170 34.340 1.00 38.44 74 LYS A O 1
ATOM 558 N N . GLY A 1 75 ? -32.619 0.096 32.323 1.00 42.88 75 GLY A N 1
ATOM 559 C CA . GLY A 1 75 ? -33.860 0.666 32.863 1.00 42.88 75 GLY A CA 1
ATOM 560 C C . GLY A 1 75 ? -34.653 1.653 32.005 1.00 42.88 75 GLY A C 1
ATOM 561 O O . GLY A 1 75 ? -35.872 1.665 32.132 1.00 42.88 75 GLY A O 1
ATOM 562 N N . ARG A 1 76 ? -34.048 2.472 31.134 1.00 44.03 76 ARG A N 1
ATOM 563 C CA . ARG A 1 76 ? -34.808 3.440 30.307 1.00 44.03 76 ARG A CA 1
ATOM 564 C C . ARG A 1 76 ? -34.119 3.729 28.973 1.00 44.03 76 ARG A C 1
ATOM 566 O O . ARG A 1 76 ? -33.315 4.645 28.865 1.00 44.03 76 ARG A O 1
ATOM 573 N N . THR A 1 77 ? -34.467 2.970 27.942 1.00 45.06 77 THR A N 1
ATOM 574 C CA . THR A 1 77 ? -34.191 3.322 26.543 1.00 45.06 77 THR A CA 1
ATOM 575 C C . THR A 1 77 ? -35.247 4.318 26.064 1.00 45.06 77 THR A C 1
ATOM 577 O O . THR A 1 77 ? -36.365 3.933 25.730 1.00 45.06 77 THR A O 1
ATOM 580 N N . THR A 1 78 ? -34.925 5.610 26.014 1.00 54.84 78 THR A N 1
ATOM 581 C CA . THR A 1 78 ? -35.707 6.565 25.213 1.00 54.84 78 THR A CA 1
ATOM 582 C C . THR A 1 78 ? -35.451 6.284 23.730 1.00 54.84 78 THR A C 1
ATOM 584 O O . THR A 1 78 ? -34.309 6.051 23.329 1.00 54.84 78 THR A O 1
ATOM 587 N N . ARG A 1 79 ? -36.502 6.310 22.892 1.00 51.16 79 ARG A N 1
ATOM 588 C CA . ARG A 1 79 ? -36.422 6.082 21.429 1.00 51.16 79 ARG A CA 1
ATOM 589 C C . ARG A 1 79 ? -35.304 6.882 20.757 1.00 51.16 79 ARG A C 1
ATOM 591 O O . ARG A 1 79 ? -34.715 6.424 19.790 1.00 51.16 79 ARG A O 1
ATOM 598 N N . ALA A 1 80 ? -34.969 8.050 21.283 1.00 45.09 80 ALA A N 1
ATOM 599 C CA . ALA A 1 80 ? -33.960 8.913 20.698 1.00 45.09 80 ALA A CA 1
ATOM 600 C C . ALA A 1 80 ? -32.496 8.505 21.006 1.00 45.09 80 ALA A C 1
ATOM 602 O O . ALA A 1 80 ? -31.630 8.755 20.174 1.00 45.09 80 ALA A O 1
ATOM 603 N N . LEU A 1 81 ? -32.211 7.753 22.083 1.00 51.31 81 LEU A N 1
ATOM 604 C CA . LEU A 1 81 ? -30.916 7.055 22.223 1.00 51.31 81 LEU A CA 1
ATOM 605 C C . LEU A 1 81 ? -30.789 5.908 21.212 1.00 51.31 81 LEU A C 1
ATOM 607 O O . LEU A 1 81 ? -29.696 5.640 20.729 1.00 51.31 81 LEU A O 1
ATOM 611 N N . GLN A 1 82 ? -31.904 5.272 20.835 1.00 54.00 82 GLN A N 1
ATOM 612 C CA . GLN A 1 82 ? -31.913 4.311 19.728 1.00 54.00 82 GLN A CA 1
ATOM 613 C C . GLN A 1 82 ? -31.708 5.005 18.378 1.00 54.00 82 GLN A C 1
ATOM 615 O O . GLN A 1 82 ? -31.121 4.398 17.495 1.00 54.00 82 GLN A O 1
ATOM 620 N N . VAL A 1 83 ? -32.146 6.259 18.209 1.00 56.22 83 VAL A N 1
ATOM 621 C CA . VAL A 1 83 ? -31.860 7.060 17.005 1.00 56.22 83 VAL A CA 1
ATOM 622 C C . VAL A 1 83 ? -30.384 7.445 16.945 1.00 56.22 83 VAL A C 1
ATOM 624 O O . VAL A 1 83 ? -29.781 7.244 15.903 1.00 56.22 83 VAL A O 1
ATOM 627 N N . ILE A 1 84 ? -29.771 7.903 18.044 1.00 58.50 84 ILE A N 1
ATOM 628 C CA . ILE A 1 84 ? -28.321 8.173 18.089 1.00 58.50 84 ILE A CA 1
ATOM 629 C C . ILE A 1 84 ? -27.535 6.878 17.863 1.00 58.50 84 ILE A C 1
ATOM 631 O O . ILE A 1 84 ? -26.663 6.853 17.007 1.00 58.50 84 ILE A O 1
ATOM 635 N N . ALA A 1 85 ? -27.886 5.779 18.536 1.00 54.06 85 ALA A N 1
ATOM 636 C CA . ALA A 1 85 ? -27.254 4.481 18.312 1.00 54.06 85 ALA A CA 1
ATOM 637 C C . ALA A 1 85 ? -27.419 4.004 16.860 1.00 54.06 85 ALA A C 1
ATOM 639 O O . ALA A 1 85 ? -26.440 3.576 16.266 1.00 54.06 85 ALA A O 1
ATOM 640 N N . ARG A 1 86 ? -28.609 4.152 16.256 1.00 55.38 86 ARG A N 1
ATOM 641 C CA . ARG A 1 86 ? -28.856 3.838 14.837 1.00 55.38 86 ARG A CA 1
ATOM 642 C C . ARG A 1 86 ? -28.148 4.786 13.885 1.00 55.38 86 ARG A C 1
ATOM 644 O O . ARG A 1 86 ? -27.803 4.357 12.799 1.00 55.38 86 ARG A O 1
ATOM 651 N N . LEU A 1 87 ? -27.932 6.048 14.243 1.00 58.69 87 LEU A N 1
ATOM 652 C CA . LEU A 1 87 ? -27.139 6.984 13.448 1.00 58.69 87 LEU A CA 1
ATOM 653 C C . LEU A 1 87 ? -25.665 6.616 13.521 1.00 58.69 87 LEU A C 1
ATOM 655 O O . LEU A 1 87 ? -25.023 6.531 12.486 1.00 58.69 87 LEU A O 1
ATOM 659 N N . THR A 1 88 ? -25.140 6.298 14.700 1.00 54.56 88 THR A N 1
ATOM 660 C CA . THR A 1 88 ? -23.768 5.809 14.865 1.00 54.56 88 THR A CA 1
ATOM 661 C C . THR A 1 88 ? -23.570 4.462 14.166 1.00 54.56 88 THR A C 1
ATOM 663 O O . THR A 1 88 ? -22.554 4.257 13.500 1.00 54.56 88 THR A O 1
ATOM 666 N N . GLU A 1 89 ? -24.561 3.572 14.232 1.00 48.34 89 GLU A N 1
ATOM 667 C CA . GLU A 1 89 ? -24.613 2.299 13.509 1.00 48.34 89 GLU A CA 1
ATOM 668 C C . GLU A 1 89 ? -24.745 2.522 11.997 1.00 48.34 89 GLU A C 1
ATOM 670 O O . GLU A 1 89 ? -23.998 1.926 11.244 1.00 48.34 89 GLU A O 1
ATOM 675 N N . ASN A 1 90 ? -25.572 3.455 11.520 1.00 48.59 90 ASN A N 1
ATOM 676 C CA . ASN A 1 90 ? -25.685 3.816 10.101 1.00 48.59 90 ASN A CA 1
ATOM 677 C C . ASN A 1 90 ? -24.464 4.579 9.576 1.00 48.59 90 ASN A C 1
ATOM 679 O O . ASN A 1 90 ? -24.166 4.495 8.392 1.00 48.59 90 ASN A O 1
ATOM 683 N N . LEU A 1 91 ? -23.724 5.296 10.420 1.00 51.94 91 LEU A N 1
ATOM 684 C CA . LEU A 1 91 ? -22.448 5.924 10.073 1.00 51.94 91 LEU A CA 1
ATOM 685 C C . LEU A 1 91 ? -21.333 4.874 10.002 1.00 51.94 91 LEU A C 1
ATOM 687 O O . LEU A 1 91 ? -20.476 4.941 9.122 1.00 51.94 91 LEU A O 1
ATOM 691 N N . SER A 1 92 ? -21.359 3.859 10.869 1.00 46.50 92 SER A N 1
ATOM 692 C CA . SER A 1 92 ? -20.427 2.724 10.817 1.00 46.50 92 SER A CA 1
ATOM 693 C C . SER A 1 92 ? -20.788 1.704 9.725 1.00 46.50 92 SER A C 1
ATOM 695 O O . SER A 1 92 ? -19.891 1.188 9.058 1.00 46.50 92 SER A O 1
ATOM 697 N N . LEU A 1 93 ? -22.072 1.511 9.429 1.00 39.28 93 LEU A N 1
ATOM 698 C CA . LEU A 1 93 ? -22.592 0.816 8.250 1.00 39.28 93 LEU A CA 1
ATOM 699 C C . LEU A 1 93 ? -22.410 1.654 6.984 1.00 39.28 93 LEU A C 1
ATOM 701 O O . LEU A 1 93 ? -22.202 1.090 5.927 1.00 39.28 93 LEU A O 1
ATOM 705 N N . GLY A 1 94 ? -22.402 2.983 7.069 1.00 39.47 94 GLY A N 1
ATOM 706 C CA . GLY A 1 94 ? -22.049 3.902 5.986 1.00 39.47 94 GLY A CA 1
ATOM 707 C C . GLY A 1 94 ? -20.558 3.833 5.663 1.00 39.47 94 GLY A C 1
ATOM 708 O O . GLY A 1 94 ? -20.180 3.823 4.493 1.00 39.47 94 GLY A O 1
ATOM 709 N N . ARG A 1 95 ? -19.702 3.650 6.680 1.00 48.59 95 ARG A N 1
ATOM 710 C CA . ARG A 1 95 ? -18.309 3.207 6.498 1.00 48.59 95 ARG A CA 1
ATOM 711 C C . ARG A 1 95 ? -18.255 1.801 5.894 1.00 48.59 95 ARG A C 1
ATOM 713 O O . ARG A 1 95 ? -17.474 1.598 4.978 1.00 48.59 95 ARG A O 1
ATOM 720 N N . ALA A 1 96 ? -19.094 0.855 6.322 1.00 39.44 96 ALA A N 1
ATOM 721 C CA . ALA A 1 96 ? -19.190 -0.486 5.723 1.00 39.44 96 ALA A CA 1
ATOM 722 C C . ALA A 1 96 ? -19.707 -0.484 4.265 1.00 39.44 96 ALA A C 1
ATOM 724 O O . ALA A 1 96 ? -19.257 -1.272 3.441 1.00 39.44 96 ALA A O 1
ATOM 725 N N . ALA A 1 97 ? -20.588 0.447 3.911 1.00 37.16 97 ALA A N 1
ATOM 726 C CA . ALA A 1 97 ? -21.140 0.623 2.574 1.00 37.16 97 ALA A CA 1
ATOM 727 C C . ALA A 1 97 ? -20.160 1.379 1.663 1.00 37.16 97 ALA A C 1
ATOM 729 O O . ALA A 1 97 ? -20.019 1.027 0.493 1.00 37.16 97 ALA A O 1
ATOM 730 N N . ARG A 1 98 ? -19.391 2.341 2.201 1.00 47.59 98 ARG A N 1
ATOM 731 C CA . ARG A 1 98 ? -18.207 2.912 1.528 1.00 47.59 98 ARG A CA 1
ATOM 732 C C . ARG A 1 98 ? -17.080 1.870 1.382 1.00 47.59 98 ARG A C 1
ATOM 734 O O . ARG A 1 98 ? -16.425 1.848 0.343 1.00 47.59 98 ARG A O 1
ATOM 741 N N . ARG A 1 99 ? -16.937 0.927 2.327 1.00 46.72 99 ARG A N 1
ATOM 742 C CA . ARG A 1 99 ? -16.091 -0.287 2.222 1.00 46.72 99 ARG A CA 1
ATOM 743 C C . ARG A 1 99 ? -16.579 -1.286 1.162 1.00 46.72 99 ARG A C 1
ATOM 745 O O . ARG A 1 99 ? -15.793 -2.100 0.703 1.00 46.72 99 ARG A O 1
ATOM 752 N N . GLY A 1 100 ? -17.809 -1.168 0.653 1.00 43.22 100 GLY A N 1
ATOM 753 C CA . GLY A 1 100 ? -18.288 -1.946 -0.502 1.00 43.22 100 GLY A CA 1
ATOM 754 C C . GLY A 1 100 ? -17.516 -1.689 -1.805 1.00 43.22 100 GLY A C 1
ATOM 755 O O . GLY A 1 100 ? -17.756 -2.345 -2.816 1.00 43.22 100 GLY A O 1
ATOM 756 N N . ARG A 1 101 ? -16.578 -0.735 -1.801 1.00 56.62 101 ARG A N 1
ATOM 757 C CA . ARG A 1 101 ? -15.706 -0.420 -2.927 1.00 56.62 101 ARG A CA 1
ATOM 758 C C . ARG A 1 101 ? -14.266 -0.188 -2.456 1.00 56.62 101 ARG A C 1
ATOM 760 O O . ARG A 1 101 ? -13.708 0.867 -2.735 1.00 56.62 101 ARG A O 1
ATOM 767 N N . HIS A 1 102 ? -13.644 -1.194 -1.832 1.00 68.38 102 HIS A N 1
ATOM 768 C CA . HIS A 1 102 ? -12.184 -1.227 -1.624 1.00 68.38 102 HIS A CA 1
ATOM 769 C C . HIS A 1 102 ? -11.434 -0.823 -2.894 1.00 68.38 102 HIS A C 1
ATOM 771 O O . HIS A 1 102 ? -11.897 -1.145 -3.998 1.00 68.38 102 HIS A O 1
ATOM 777 N N . ALA A 1 103 ? -10.317 -0.106 -2.745 1.00 85.69 103 ALA A N 1
ATOM 778 C CA . ALA A 1 103 ? -9.461 0.223 -3.870 1.00 85.69 103 ALA A CA 1
ATOM 779 C C . ALA A 1 103 ? -9.027 -1.044 -4.619 1.00 85.69 103 ALA A C 1
ATOM 781 O O . ALA A 1 103 ? -9.027 -2.162 -4.106 1.00 85.69 103 ALA A O 1
ATOM 782 N N . ASP A 1 104 ? -8.676 -0.854 -5.877 1.00 92.06 104 ASP A N 1
ATOM 783 C CA . ASP A 1 104 ? -8.204 -1.917 -6.743 1.00 92.06 104 ASP A CA 1
ATOM 784 C C . ASP A 1 104 ? -6.731 -2.243 -6.456 1.00 92.06 104 ASP A C 1
ATOM 786 O O . ASP A 1 104 ? -6.319 -3.396 -6.610 1.00 92.06 104 ASP A O 1
ATOM 790 N N . VAL A 1 105 ? -5.957 -1.229 -6.051 1.00 95.50 105 VAL A N 1
ATOM 791 C CA . VAL A 1 105 ? -4.517 -1.286 -5.777 1.00 95.50 105 VAL A CA 1
ATOM 792 C C . VAL A 1 105 ? -4.183 -0.366 -4.597 1.00 95.50 105 VAL A C 1
ATOM 794 O O . VAL A 1 105 ? -4.624 0.784 -4.559 1.00 95.50 105 VAL A O 1
ATOM 797 N N . THR A 1 106 ? -3.358 -0.854 -3.674 1.00 96.00 106 THR A N 1
ATOM 798 C CA . THR A 1 106 ? -2.624 -0.016 -2.720 1.00 96.00 106 THR A CA 1
ATOM 799 C C . THR A 1 106 ? -1.351 0.469 -3.395 1.00 96.00 106 THR A C 1
ATOM 801 O O . THR A 1 106 ? -0.551 -0.337 -3.869 1.00 96.00 106 THR A O 1
ATOM 804 N N . TYR A 1 107 ? -1.165 1.780 -3.459 1.00 95.50 107 TYR A N 1
ATOM 805 C CA . TYR A 1 107 ? 0.015 2.406 -4.035 1.00 95.50 107 TYR A CA 1
ATOM 806 C C . TYR A 1 107 ? 0.817 3.071 -2.920 1.00 95.50 107 TYR A C 1
ATOM 808 O O . TYR A 1 107 ? 0.310 3.971 -2.254 1.00 95.50 107 TYR A O 1
ATOM 816 N N . LEU A 1 108 ? 2.054 2.629 -2.732 1.00 94.31 108 LEU A N 1
ATOM 817 C CA . LEU A 1 108 ? 3.002 3.153 -1.763 1.00 94.31 108 LEU A CA 1
ATOM 818 C C . LEU A 1 108 ? 4.108 3.920 -2.498 1.00 94.31 108 LEU A C 1
ATOM 820 O O . LEU A 1 108 ? 4.944 3.310 -3.162 1.00 94.31 108 LEU A O 1
ATOM 824 N N . GLY A 1 109 ? 4.066 5.247 -2.431 1.00 91.81 109 GLY A N 1
ATOM 825 C CA . GLY A 1 109 ? 5.005 6.137 -3.110 1.00 91.81 109 GLY A CA 1
ATOM 826 C C . GLY A 1 109 ? 6.112 6.630 -2.185 1.00 91.81 109 GLY A C 1
ATOM 827 O O . GLY A 1 109 ? 5.819 7.162 -1.116 1.00 91.81 109 GLY A O 1
ATOM 828 N N . MET A 1 110 ? 7.360 6.455 -2.619 1.00 88.31 110 MET A N 1
ATOM 829 C CA . MET A 1 110 ? 8.564 6.994 -1.982 1.00 88.31 110 MET A CA 1
ATOM 830 C C . MET A 1 110 ? 9.267 8.061 -2.841 1.00 88.31 110 MET A C 1
ATOM 832 O O . MET A 1 110 ? 10.196 8.703 -2.355 1.00 88.31 110 MET A O 1
ATOM 836 N N . ASN A 1 111 ? 8.880 8.236 -4.113 1.00 85.38 111 ASN A N 1
ATOM 837 C CA . ASN A 1 111 ? 9.554 9.111 -5.078 1.00 85.38 111 ASN A CA 1
ATOM 838 C C . ASN A 1 111 ? 8.584 10.127 -5.712 1.00 85.38 111 ASN A C 1
ATOM 840 O O . ASN A 1 111 ? 7.925 9.805 -6.719 1.00 85.38 111 ASN A O 1
ATOM 844 N N . PRO A 1 112 ? 8.584 11.385 -5.239 1.00 82.81 112 PRO A N 1
ATOM 845 C CA . PRO A 1 112 ? 7.625 12.400 -5.668 1.00 82.81 112 PRO A CA 1
ATOM 846 C C . PRO A 1 112 ? 7.755 12.768 -7.152 1.00 82.81 112 PRO A C 1
ATOM 848 O O . PRO A 1 112 ? 6.789 13.235 -7.755 1.00 82.81 112 PRO A O 1
ATOM 851 N N . ALA A 1 113 ? 8.910 12.529 -7.784 1.00 82.50 113 ALA A N 1
ATOM 852 C CA . ALA A 1 113 ? 9.100 12.812 -9.205 1.00 82.50 113 ALA A CA 1
ATOM 853 C C . ALA A 1 113 ? 8.312 11.847 -10.111 1.00 82.50 113 ALA A C 1
ATOM 855 O O . ALA A 1 113 ? 7.862 12.222 -11.197 1.00 82.50 113 ALA A O 1
ATOM 856 N N . SER A 1 114 ? 8.141 10.595 -9.678 1.00 84.56 114 SER A N 1
ATOM 857 C CA . SER A 1 114 ? 7.474 9.545 -10.463 1.00 84.56 114 SER A CA 1
ATOM 858 C C . SER A 1 114 ? 5.993 9.383 -10.111 1.00 84.56 114 SER A C 1
ATOM 860 O O . SER A 1 114 ? 5.161 9.151 -10.996 1.00 84.56 114 SER A O 1
ATOM 862 N N . GLU A 1 115 ? 5.645 9.583 -8.839 1.00 88.38 115 GLU A N 1
ATOM 863 C CA . GLU A 1 115 ? 4.325 9.279 -8.288 1.00 88.38 115 GLU A CA 1
ATOM 864 C C . GLU A 1 115 ? 3.149 9.913 -9.032 1.00 88.38 115 GLU A C 1
ATOM 866 O O . GLU A 1 115 ? 2.217 9.178 -9.378 1.00 88.38 115 GLU A O 1
ATOM 871 N N . PRO A 1 116 ? 3.142 11.229 -9.347 1.00 88.94 116 PRO A N 1
ATOM 872 C CA . PRO A 1 116 ? 1.992 11.839 -10.006 1.00 88.94 116 PRO A CA 1
ATOM 873 C C . PRO A 1 116 ? 1.687 11.172 -11.345 1.00 88.94 116 PRO A C 1
ATOM 875 O O . PRO A 1 116 ? 0.522 11.000 -11.712 1.00 88.94 116 PRO A O 1
ATOM 878 N N . ARG A 1 117 ? 2.733 10.762 -12.072 1.00 89.44 117 ARG A N 1
ATOM 879 C CA . ARG A 1 117 ? 2.603 10.125 -13.379 1.00 89.44 117 ARG A CA 1
ATOM 880 C C . ARG A 1 117 ? 2.086 8.698 -13.253 1.00 89.44 117 ARG A C 1
ATOM 882 O O . ARG A 1 117 ? 1.131 8.359 -13.949 1.00 89.44 117 ARG A O 1
ATOM 889 N N . GLU A 1 118 ? 2.654 7.911 -12.342 1.00 92.50 118 GLU A N 1
ATOM 890 C CA . GLU A 1 118 ? 2.231 6.532 -12.069 1.00 92.50 118 GLU A CA 1
ATOM 891 C C . GLU A 1 118 ? 0.767 6.469 -11.608 1.00 92.50 118 GLU A C 1
ATOM 893 O O . GLU A 1 118 ? -0.059 5.760 -12.197 1.00 92.50 118 GLU A O 1
ATOM 898 N N . ILE A 1 119 ? 0.413 7.299 -10.622 1.00 92.56 119 ILE A N 1
ATOM 899 C CA . ILE A 1 119 ? -0.946 7.430 -10.085 1.00 92.56 119 ILE A CA 1
ATOM 900 C C . ILE A 1 119 ? -1.916 7.866 -11.188 1.00 92.56 119 ILE A C 1
ATOM 902 O O . ILE A 1 119 ? -2.985 7.268 -11.349 1.00 92.56 119 ILE A O 1
ATOM 906 N N . ALA A 1 120 ? -1.566 8.887 -11.978 1.00 91.75 120 ALA A N 1
ATOM 907 C CA . ALA A 1 120 ? -2.409 9.340 -13.082 1.00 91.75 120 ALA A CA 1
ATOM 908 C C . ALA A 1 120 ? -2.556 8.263 -14.170 1.00 91.75 120 ALA A C 1
ATOM 910 O O . ALA A 1 120 ? -3.643 8.099 -14.727 1.00 91.75 120 ALA A O 1
ATOM 911 N N . GLY A 1 121 ? -1.497 7.502 -14.454 1.00 92.12 121 GLY A N 1
ATOM 912 C CA . GLY A 1 121 ? -1.503 6.388 -15.398 1.00 92.12 121 GLY A CA 1
ATOM 913 C C . GLY A 1 121 ? -2.472 5.279 -14.991 1.00 92.12 121 GLY A C 1
ATOM 914 O O . GLY A 1 121 ? -3.270 4.825 -15.818 1.00 92.12 121 GLY A O 1
ATOM 915 N N . LEU A 1 122 ? -2.458 4.878 -13.720 1.00 93.38 122 LEU A N 1
ATOM 916 C CA . LEU A 1 122 ? -3.397 3.898 -13.169 1.00 93.38 122 LEU A CA 1
ATOM 917 C C . LEU A 1 122 ? -4.837 4.444 -13.155 1.00 93.38 122 LEU A C 1
ATOM 919 O O . LEU A 1 122 ? -5.757 3.777 -13.634 1.00 93.38 122 LEU A O 1
ATOM 923 N N . ARG A 1 123 ? -5.044 5.692 -12.717 1.00 93.81 123 ARG A N 1
ATOM 924 C CA . ARG A 1 123 ? -6.377 6.327 -12.700 1.00 93.81 123 ARG A CA 1
ATOM 925 C C . ARG A 1 123 ? -6.992 6.470 -14.092 1.00 93.81 123 ARG A C 1
ATOM 927 O O . ARG A 1 123 ? -8.175 6.183 -14.256 1.00 93.81 123 ARG A O 1
ATOM 934 N N . ARG A 1 124 ? -6.204 6.820 -15.120 1.00 93.56 124 ARG A N 1
ATOM 935 C CA . ARG A 1 124 ? -6.661 6.853 -16.528 1.00 93.56 124 ARG A CA 1
ATOM 936 C C . ARG A 1 124 ? -7.204 5.504 -17.014 1.00 93.56 124 ARG A C 1
ATOM 938 O O . ARG A 1 124 ? -7.995 5.470 -17.948 1.00 93.56 124 ARG A O 1
ATOM 945 N N . ARG A 1 125 ? -6.798 4.399 -16.383 1.00 91.94 125 ARG A N 1
ATOM 946 C CA . ARG A 1 125 ? -7.257 3.029 -16.678 1.00 91.94 125 ARG A CA 1
ATOM 947 C C . ARG A 1 125 ? -8.446 2.595 -15.811 1.00 91.94 125 ARG A C 1
ATOM 949 O O . ARG A 1 125 ? -8.799 1.413 -15.802 1.00 91.94 125 ARG A O 1
ATOM 956 N N . GLY A 1 126 ? -9.042 3.531 -15.071 1.00 92.81 126 GLY A N 1
ATOM 957 C CA . GLY A 1 126 ? -10.169 3.284 -14.174 1.00 92.81 126 GLY A CA 1
ATOM 958 C C . GLY A 1 126 ? -9.794 2.536 -12.895 1.00 92.81 126 GLY A C 1
ATOM 959 O O . GLY A 1 126 ? -10.678 1.994 -12.241 1.00 92.81 126 GLY A O 1
ATOM 960 N N . VAL A 1 127 ? -8.504 2.469 -12.549 1.00 93.94 127 VAL A N 1
ATOM 961 C CA . VAL A 1 127 ? -8.030 1.798 -11.332 1.00 93.94 127 VAL A CA 1
ATOM 962 C C . VAL A 1 127 ? -8.276 2.712 -10.137 1.00 93.94 127 VAL A C 1
ATOM 964 O O . VAL A 1 127 ? -7.822 3.860 -10.117 1.00 93.94 127 VAL A O 1
ATOM 967 N N . ARG A 1 128 ? -8.976 2.204 -9.125 1.00 92.75 128 ARG A N 1
ATOM 968 C CA . ARG A 1 128 ? -9.151 2.893 -7.843 1.00 92.75 128 ARG A CA 1
ATOM 969 C C . ARG A 1 128 ? -7.927 2.640 -6.974 1.00 92.75 128 ARG A C 1
ATOM 971 O O . ARG A 1 128 ? -7.505 1.497 -6.834 1.00 92.75 128 ARG A O 1
ATOM 978 N N . LEU A 1 129 ? -7.361 3.694 -6.402 1.00 92.81 129 LEU A N 1
ATOM 979 C CA . LEU A 1 129 ? -6.115 3.615 -5.644 1.00 92.81 129 LEU A CA 1
ATOM 980 C C . LEU A 1 129 ? -6.329 4.069 -4.211 1.00 92.81 129 LEU A C 1
ATOM 982 O O . LEU A 1 129 ? -6.869 5.157 -4.004 1.00 92.81 129 LEU A O 1
ATOM 986 N N . ASP A 1 130 ? -5.803 3.293 -3.273 1.00 92.50 130 ASP A N 1
ATOM 987 C CA . ASP A 1 130 ? -5.448 3.796 -1.953 1.00 92.50 130 ASP A CA 1
ATOM 988 C C . ASP A 1 130 ? -3.985 4.230 -2.017 1.00 92.50 130 ASP A C 1
ATOM 990 O O . ASP A 1 130 ? -3.088 3.404 -2.175 1.00 92.50 130 ASP A O 1
ATOM 994 N N . VAL A 1 131 ? -3.752 5.542 -1.979 1.00 92.50 131 VAL A N 1
ATOM 995 C CA . VAL A 1 131 ? -2.411 6.122 -2.109 1.00 92.50 131 VAL A CA 1
ATOM 996 C C . VAL A 1 131 ? -1.857 6.418 -0.722 1.00 92.50 131 VAL A C 1
ATOM 998 O O . VAL A 1 131 ? -2.401 7.243 0.014 1.00 92.50 131 VAL A O 1
ATOM 1001 N N . ILE A 1 132 ? -0.755 5.757 -0.395 1.00 90.75 132 ILE A N 1
ATOM 1002 C CA . ILE A 1 132 ? 0.108 6.042 0.743 1.00 90.75 132 ILE A CA 1
ATOM 1003 C C . ILE A 1 132 ? 1.363 6.664 0.147 1.00 90.75 132 ILE A C 1
ATOM 1005 O O . ILE A 1 132 ? 2.234 5.971 -0.355 1.00 90.75 132 ILE A O 1
ATOM 1009 N N . ALA A 1 133 ? 1.412 7.981 0.110 1.00 83.75 133 ALA A N 1
ATOM 1010 C CA . ALA A 1 133 ? 2.570 8.710 -0.368 1.00 83.75 133 ALA A CA 1
ATOM 1011 C C . ALA A 1 133 ? 2.689 9.995 0.438 1.00 83.75 133 ALA A C 1
ATOM 1013 O O . ALA A 1 133 ? 1.699 10.463 1.025 1.00 83.75 133 ALA A O 1
ATOM 1014 N N . HIS A 1 134 ? 3.889 10.558 0.456 1.00 69.12 134 HIS A N 1
ATOM 1015 C CA . HIS A 1 134 ? 4.141 11.808 1.144 1.00 69.12 134 HIS A CA 1
ATOM 1016 C C . HIS A 1 134 ? 3.286 12.924 0.532 1.00 69.12 134 HIS A C 1
ATOM 1018 O O . HIS A 1 134 ? 3.341 13.207 -0.665 1.00 69.12 134 HIS A O 1
ATOM 1024 N N . GLN A 1 135 ? 2.448 13.569 1.345 1.00 53.38 135 GLN A N 1
ATOM 1025 C CA . GLN A 1 135 ? 1.701 14.743 0.900 1.00 53.38 135 GLN A CA 1
ATOM 1026 C C . GLN A 1 135 ? 2.588 15.984 1.003 1.00 53.38 135 GLN A C 1
ATOM 1028 O O . GLN A 1 135 ? 2.480 16.740 1.964 1.00 53.38 135 GLN A O 1
ATOM 1033 N N . GLU A 1 136 ? 3.406 16.244 -0.015 1.00 42.69 136 GLU A N 1
ATOM 1034 C CA . GLU A 1 136 ? 4.019 17.561 -0.208 1.00 42.69 136 GLU A CA 1
ATOM 1035 C C . GLU A 1 136 ? 3.512 18.246 -1.476 1.00 42.69 136 GLU A C 1
ATOM 1037 O O . GLU A 1 136 ? 4.132 18.267 -2.529 1.00 42.69 136 GLU A O 1
ATOM 1042 N N . MET A 1 137 ? 2.359 18.894 -1.314 1.00 34.38 137 MET A N 1
ATOM 1043 C CA . MET A 1 137 ? 2.095 20.199 -1.921 1.00 34.38 137 MET A CA 1
ATOM 1044 C C . MET A 1 137 ? 1.787 21.180 -0.772 1.00 34.38 137 MET A C 1
ATOM 1046 O O . MET A 1 137 ? 0.681 21.700 -0.663 1.00 34.38 137 MET A O 1
ATOM 1050 N N . GLY A 1 138 ? 2.747 21.358 0.152 1.00 33.72 138 GLY A N 1
ATOM 1051 C CA . GLY A 1 138 ? 2.729 22.416 1.180 1.00 33.72 138 GLY A CA 1
ATOM 1052 C C . GLY A 1 138 ? 2.022 22.127 2.516 1.00 33.72 138 GLY A C 1
ATOM 1053 O O . GLY A 1 138 ? 1.805 23.060 3.287 1.00 33.72 138 GLY A O 1
ATOM 1054 N N . GLY A 1 139 ? 1.652 20.878 2.817 1.00 38.28 139 GLY A N 1
ATOM 1055 C CA . GLY A 1 139 ? 1.059 20.505 4.109 1.00 38.28 139 GLY A CA 1
ATOM 1056 C C . GLY A 1 139 ? 2.108 20.074 5.147 1.00 38.28 139 GLY A C 1
ATOM 1057 O O . GLY A 1 139 ? 3.149 19.542 4.771 1.00 38.28 139 GLY A O 1
ATOM 1058 N N . PRO A 1 140 ? 1.871 20.265 6.459 1.00 45.09 140 PRO A N 1
ATOM 1059 C CA . PRO A 1 140 ? 2.738 19.695 7.487 1.00 45.09 140 PRO A CA 1
ATOM 1060 C C . PRO A 1 140 ? 2.757 18.162 7.384 1.00 45.09 140 PRO A C 1
ATOM 1062 O O . PRO A 1 140 ? 1.713 17.551 7.141 1.00 45.09 140 PRO A O 1
ATOM 1065 N N . ARG A 1 141 ? 3.928 17.545 7.631 1.00 55.22 141 ARG A N 1
ATOM 1066 C CA . ARG A 1 141 ? 4.078 16.087 7.824 1.00 55.22 141 ARG A CA 1
ATOM 1067 C C . ARG A 1 141 ? 2.907 15.554 8.648 1.00 55.22 141 ARG A C 1
ATOM 1069 O O . ARG A 1 141 ? 2.530 16.181 9.646 1.00 55.22 141 ARG A O 1
ATOM 1076 N N . ARG A 1 142 ? 2.352 14.395 8.270 1.00 56.28 142 ARG A N 1
ATOM 1077 C CA . ARG A 1 142 ? 1.331 13.696 9.067 1.00 56.28 142 ARG A CA 1
ATOM 1078 C C . ARG A 1 142 ? 1.973 13.257 10.375 1.00 56.28 142 ARG A C 1
ATOM 1080 O O . ARG A 1 142 ? 2.406 12.131 10.517 1.00 56.28 142 ARG A O 1
ATOM 1087 N N . ALA A 1 143 ? 2.033 14.168 11.337 1.00 55.38 143 ALA A N 1
ATOM 1088 C CA . ALA A 1 143 ? 2.772 14.034 12.578 1.00 55.38 143 ALA A CA 1
ATOM 1089 C C . ALA A 1 143 ? 2.094 13.040 13.532 1.00 55.38 143 ALA A C 1
ATOM 1091 O O . ALA A 1 143 ? 1.592 13.429 14.581 1.00 55.38 143 ALA A O 1
ATOM 1092 N N . GLY A 1 144 ? 2.042 11.771 13.138 1.00 64.31 144 GLY A N 1
ATOM 1093 C CA . GLY A 1 144 ? 1.385 10.677 13.835 1.00 64.31 144 GLY A CA 1
ATOM 1094 C C . GLY A 1 144 ? 2.291 9.475 14.060 1.00 64.31 144 GLY A C 1
ATOM 1095 O O . GLY A 1 144 ? 1.893 8.597 14.803 1.00 64.31 144 GLY A O 1
ATOM 1096 N N . SER A 1 145 ? 3.492 9.422 13.483 1.00 72.50 145 SER A N 1
ATOM 1097 C CA . SER A 1 145 ? 4.426 8.301 13.666 1.00 72.50 145 SER A CA 1
ATOM 1098 C C . SER A 1 145 ? 5.350 8.425 14.881 1.00 72.50 145 SER A C 1
ATOM 1100 O O . SER A 1 145 ? 6.190 7.553 15.106 1.00 72.50 145 SER A O 1
ATOM 1102 N N . GLU A 1 146 ? 5.206 9.479 15.693 1.00 75.75 146 GLU A N 1
ATOM 1103 C CA . GLU A 1 146 ? 6.103 9.740 16.823 1.00 75.75 146 GLU A CA 1
ATOM 1104 C C . GLU A 1 146 ? 5.379 10.052 18.136 1.00 75.75 146 GLU A C 1
ATOM 1106 O O . GLU A 1 146 ? 4.315 10.683 18.174 1.00 75.75 146 GLU A O 1
ATOM 1111 N N . GLY A 1 147 ? 6.014 9.642 19.238 1.00 81.75 147 GLY A N 1
ATOM 1112 C CA . GLY A 1 147 ? 5.644 10.036 20.594 1.00 81.75 147 GLY A CA 1
ATOM 1113 C C . GLY A 1 147 ? 4.186 9.715 20.962 1.00 81.75 147 GLY A C 1
ATOM 1114 O O . GLY A 1 147 ? 3.648 8.686 20.551 1.00 81.75 147 GLY A O 1
ATOM 1115 N N . PRO A 1 148 ? 3.507 10.587 21.734 1.00 77.75 148 PRO A N 1
ATOM 1116 C CA . PRO A 1 148 ? 2.115 10.371 22.140 1.00 77.75 148 PRO A CA 1
ATOM 1117 C C . PRO A 1 148 ? 1.129 10.242 20.970 1.00 77.75 148 PRO A C 1
ATOM 1119 O O . PRO A 1 148 ? 0.096 9.588 21.103 1.00 77.75 148 PRO A O 1
ATOM 1122 N N . ARG A 1 149 ? 1.442 10.848 19.817 1.00 83.31 149 ARG A N 1
ATOM 1123 C CA . ARG A 1 149 ? 0.573 10.816 18.633 1.00 83.31 149 ARG A CA 1
ATOM 1124 C C . ARG A 1 149 ? 0.588 9.448 17.951 1.00 83.31 149 ARG A C 1
ATOM 1126 O O . ARG A 1 149 ? -0.458 9.023 17.469 1.00 83.31 149 ARG A O 1
ATOM 1133 N N . LEU A 1 150 ? 1.718 8.735 18.007 1.00 87.94 150 LEU A N 1
ATOM 1134 C CA . LEU A 1 150 ? 1.807 7.340 17.567 1.00 87.94 150 LEU A CA 1
ATOM 1135 C C . LEU A 1 150 ? 0.867 6.441 18.355 1.00 87.94 150 LEU A C 1
ATOM 1137 O O . LEU A 1 150 ? 0.125 5.671 17.757 1.00 87.94 150 LEU A O 1
ATOM 1141 N N . ARG A 1 151 ? 0.834 6.581 19.682 1.00 87.00 151 ARG A N 1
ATOM 1142 C CA . ARG A 1 151 ? -0.063 5.775 20.517 1.00 87.00 151 ARG A CA 1
ATOM 1143 C C . ARG A 1 151 ? -1.530 5.969 20.134 1.00 87.00 151 ARG A C 1
ATOM 1145 O O . ARG A 1 151 ? -2.215 4.987 19.891 1.00 87.00 151 ARG A O 1
ATOM 1152 N N . HIS A 1 152 ? -1.978 7.214 19.976 1.00 85.25 152 HIS A N 1
ATOM 1153 C CA . HIS A 1 152 ? -3.350 7.488 19.535 1.00 85.25 152 HIS A CA 1
ATOM 1154 C C . HIS A 1 152 ? -3.640 6.905 18.143 1.00 85.25 152 HIS A C 1
ATOM 1156 O O . HIS A 1 152 ? -4.681 6.290 17.928 1.00 85.25 152 HIS A O 1
ATOM 1162 N N . ALA A 1 153 ? -2.717 7.066 17.189 1.00 87.12 153 ALA A N 1
ATOM 1163 C CA . ALA A 1 153 ? -2.882 6.516 15.844 1.00 87.12 153 ALA A CA 1
ATOM 1164 C C . ALA A 1 153 ? -2.964 4.980 15.838 1.00 87.12 153 ALA A C 1
ATOM 1166 O O . ALA A 1 153 ? -3.682 4.408 15.021 1.00 87.12 153 ALA A O 1
ATOM 1167 N N . LEU A 1 154 ? -2.233 4.331 16.742 1.00 91.00 154 LEU A N 1
ATOM 1168 C CA . LEU A 1 154 ? -2.247 2.890 16.950 1.00 91.00 154 LEU A CA 1
ATOM 1169 C C . LEU A 1 154 ? -3.545 2.410 17.621 1.00 91.00 154 LEU A C 1
ATOM 1171 O O . LEU A 1 154 ? -4.111 1.402 17.202 1.00 91.00 154 LEU A O 1
ATOM 1175 N N . ASP A 1 155 ? -4.063 3.156 18.597 1.00 87.62 155 ASP A N 1
ATOM 1176 C CA . ASP A 1 155 ? -5.357 2.873 19.234 1.00 87.62 155 ASP A CA 1
ATOM 1177 C C . ASP A 1 155 ? -6.523 2.996 18.232 1.00 87.62 155 ASP A C 1
ATOM 1179 O O . ASP A 1 155 ? -7.507 2.248 18.284 1.00 87.62 155 ASP A O 1
ATOM 1183 N N . ASP A 1 156 ? -6.403 3.901 17.258 1.00 88.38 156 ASP A N 1
ATOM 1184 C CA . ASP A 1 156 ? -7.383 4.075 16.184 1.00 88.38 156 ASP A CA 1
ATOM 1185 C C . ASP A 1 156 ? -7.433 2.915 15.191 1.00 88.38 156 ASP A C 1
ATOM 1187 O O . ASP A 1 156 ? -8.464 2.726 14.538 1.00 88.38 156 ASP A O 1
ATOM 1191 N N . LEU A 1 157 ? -6.394 2.071 15.140 1.00 89.62 157 LEU A N 1
ATOM 1192 C CA . LEU A 1 157 ? -6.441 0.836 14.357 1.00 89.62 157 LEU A CA 1
ATOM 1193 C C . LEU A 1 157 ? -7.537 -0.105 14.870 1.00 89.62 157 LEU A C 1
ATOM 1195 O O . LEU A 1 157 ? -8.042 -0.913 14.093 1.00 89.62 157 LEU A O 1
ATOM 1199 N N . GLY A 1 158 ? -7.945 -0.000 16.142 1.00 92.75 158 GLY A N 1
ATOM 1200 C CA . GLY A 1 158 ? -8.981 -0.853 16.731 1.00 92.75 158 GLY A CA 1
ATOM 1201 C C . GLY A 1 158 ? -8.586 -2.331 16.748 1.00 92.75 158 GLY A C 1
ATOM 1202 O O . GLY A 1 158 ? -9.424 -3.194 16.487 1.00 92.75 158 GLY A O 1
ATOM 1203 N N . LEU A 1 159 ? -7.299 -2.604 16.976 1.00 93.94 159 LEU A N 1
ATOM 1204 C CA . LEU A 1 159 ? -6.721 -3.943 17.087 1.00 93.94 159 LEU A CA 1
ATOM 1205 C C . LEU A 1 159 ? -6.436 -4.286 18.561 1.00 93.94 159 LEU A C 1
ATOM 1207 O O . LEU A 1 159 ? -6.329 -3.379 19.391 1.00 93.94 159 LEU A O 1
ATOM 1211 N N . PRO A 1 160 ? -6.314 -5.579 18.918 1.00 96.31 160 PRO A N 1
ATOM 1212 C CA . PRO A 1 160 ? -5.972 -5.985 20.278 1.00 96.31 160 PRO A CA 1
ATOM 1213 C C . PRO A 1 160 ? -4.646 -5.375 20.750 1.00 96.31 160 PRO A C 1
ATOM 1215 O O . PRO A 1 160 ? -3.669 -5.367 20.006 1.00 96.31 160 PRO A O 1
ATOM 1218 N N . ALA A 1 161 ? -4.570 -4.956 22.017 1.00 93.75 161 ALA A N 1
ATOM 1219 C CA . ALA A 1 161 ? -3.410 -4.245 22.572 1.00 93.75 161 ALA A CA 1
ATOM 1220 C C . ALA A 1 161 ? -2.058 -4.961 22.360 1.00 93.75 161 ALA A C 1
ATOM 1222 O O . ALA A 1 161 ? -1.044 -4.320 22.072 1.00 93.75 161 ALA A O 1
ATOM 1223 N N . ALA A 1 162 ? -2.041 -6.295 22.465 1.00 95.25 162 ALA A N 1
ATOM 1224 C CA . ALA A 1 162 ? -0.847 -7.098 22.200 1.00 95.25 162 ALA A CA 1
ATOM 1225 C C . ALA A 1 162 ? -0.376 -6.966 20.740 1.00 95.25 162 ALA A C 1
ATOM 1227 O O . ALA A 1 162 ? 0.808 -6.758 20.483 1.00 95.25 162 ALA A O 1
ATOM 1228 N N . GLN A 1 163 ? -1.304 -7.009 19.783 1.00 97.12 163 GLN A N 1
ATOM 1229 C CA . GLN A 1 163 ? -1.000 -6.813 18.367 1.00 97.12 163 GLN A CA 1
ATOM 1230 C C . GLN A 1 163 ? -0.561 -5.375 18.084 1.00 97.12 163 GLN A C 1
ATOM 1232 O O . GLN A 1 163 ? 0.445 -5.157 17.414 1.00 97.12 163 GLN A O 1
ATOM 1237 N N . THR A 1 164 ? -1.249 -4.396 18.670 1.00 97.06 164 THR A N 1
ATOM 1238 C CA . THR A 1 164 ? -0.888 -2.977 18.585 1.00 97.06 164 THR A CA 1
ATOM 1239 C C . THR A 1 164 ? 0.545 -2.719 19.060 1.00 97.06 164 THR A C 1
ATOM 1241 O O . THR A 1 164 ? 1.275 -1.957 18.431 1.00 97.06 164 THR A O 1
ATOM 1244 N N . SER A 1 165 ? 0.996 -3.420 20.104 1.00 96.62 165 SER A N 1
ATOM 1245 C CA . SER A 1 165 ? 2.378 -3.344 20.596 1.00 96.62 165 SER A CA 1
ATOM 1246 C C . SER A 1 165 ? 3.395 -3.924 19.603 1.00 96.62 165 SER A C 1
ATOM 1248 O O . SER A 1 165 ? 4.487 -3.379 19.446 1.00 96.62 165 SER A O 1
ATOM 1250 N N . HIS A 1 166 ? 3.048 -4.993 18.879 1.00 97.81 166 HIS A N 1
ATOM 1251 C CA . HIS A 1 166 ? 3.895 -5.518 17.802 1.00 97.81 166 HIS A CA 1
ATOM 1252 C C . HIS A 1 166 ? 3.982 -4.560 16.608 1.00 97.81 166 HIS A C 1
ATOM 1254 O O . HIS A 1 166 ? 5.066 -4.391 16.051 1.00 97.81 166 HIS A O 1
ATOM 1260 N N . ILE A 1 167 ? 2.879 -3.892 16.255 1.00 97.81 167 ILE A N 1
ATOM 1261 C CA . ILE A 1 167 ? 2.864 -2.853 15.212 1.00 97.81 167 ILE A CA 1
ATOM 1262 C C . ILE A 1 167 ? 3.726 -1.663 15.646 1.00 97.81 167 ILE A C 1
ATOM 1264 O O . ILE A 1 167 ? 4.550 -1.191 14.865 1.00 97.81 167 ILE A O 1
ATOM 1268 N N . GLN A 1 168 ? 3.599 -1.217 16.901 1.00 96.81 168 GLN A N 1
ATOM 1269 C CA . GLN A 1 168 ? 4.439 -0.155 17.457 1.00 96.81 168 GLN A CA 1
ATOM 1270 C C . GLN A 1 168 ? 5.924 -0.497 17.320 1.00 96.81 168 GLN A C 1
ATOM 1272 O O . GLN A 1 168 ? 6.694 0.305 16.801 1.00 96.81 168 GLN A O 1
ATOM 1277 N N . LEU A 1 169 ? 6.316 -1.709 17.721 1.00 96.56 169 LEU A N 1
ATOM 1278 C CA . LEU A 1 169 ? 7.700 -2.164 17.630 1.00 96.56 169 LEU A CA 1
ATOM 1279 C C . LEU A 1 169 ? 8.205 -2.216 16.179 1.00 96.56 169 LEU A C 1
ATOM 1281 O O . LEU A 1 169 ? 9.364 -1.891 15.926 1.00 96.56 169 LEU A O 1
ATOM 1285 N N . ALA A 1 170 ? 7.359 -2.623 15.227 1.00 96.94 170 ALA A N 1
ATOM 1286 C CA . ALA A 1 170 ? 7.703 -2.610 13.806 1.00 96.94 170 ALA A CA 1
ATOM 1287 C C . ALA A 1 170 ? 7.964 -1.179 13.303 1.00 96.94 170 ALA A C 1
ATOM 1289 O O . ALA A 1 170 ? 8.976 -0.940 12.645 1.00 96.94 170 ALA A O 1
ATOM 1290 N N . LEU A 1 171 ? 7.110 -0.218 13.675 1.00 95.12 171 LEU A N 1
ATOM 1291 C CA . LEU A 1 171 ? 7.281 1.198 13.332 1.00 95.12 171 LEU A CA 1
ATOM 1292 C C . LEU A 1 171 ? 8.525 1.805 13.996 1.00 95.12 171 LEU A C 1
ATOM 1294 O O . LEU A 1 171 ? 9.285 2.517 13.350 1.00 95.12 171 LEU A O 1
ATOM 1298 N N . GLU A 1 172 ? 8.783 1.499 15.267 1.00 94.38 172 GLU A N 1
ATOM 1299 C CA . GLU A 1 172 ? 9.955 2.003 15.995 1.00 94.38 172 GLU A CA 1
ATOM 1300 C C . GLU A 1 172 ? 11.280 1.477 15.425 1.00 94.38 172 GLU A C 1
ATOM 1302 O O . GLU A 1 172 ? 12.279 2.198 15.425 1.00 94.38 172 GLU A O 1
ATOM 1307 N N . ARG A 1 173 ? 11.297 0.244 14.906 1.00 94.31 173 ARG A N 1
ATOM 1308 C CA . ARG A 1 173 ? 12.470 -0.347 14.242 1.00 94.31 173 ARG A CA 1
ATOM 1309 C C . ARG A 1 173 ? 12.699 0.174 12.829 1.00 94.31 173 ARG A C 1
ATOM 1311 O O . ARG A 1 173 ? 13.816 0.052 12.330 1.00 94.31 173 ARG A O 1
ATOM 1318 N N . ALA A 1 174 ? 11.667 0.708 12.186 1.00 92.06 174 ALA A N 1
ATOM 1319 C CA . ALA A 1 174 ? 11.798 1.310 10.873 1.00 92.06 174 ALA A CA 1
ATOM 1320 C C . ALA A 1 174 ? 12.547 2.653 10.953 1.00 92.06 174 ALA A C 1
ATOM 1322 O O . ALA A 1 174 ? 12.430 3.362 11.968 1.00 92.06 174 ALA A O 1
ATOM 1323 N N . PRO A 1 175 ? 13.282 3.033 9.889 1.00 89.25 175 PRO A N 1
ATOM 1324 C CA . PRO A 1 175 ? 13.867 4.362 9.787 1.00 89.25 175 PRO A CA 1
ATOM 1325 C C . PRO A 1 175 ? 12.793 5.428 9.943 1.00 89.25 175 PRO A C 1
ATOM 1327 O O . PRO A 1 175 ? 11.679 5.272 9.434 1.00 89.25 175 PRO A O 1
ATOM 1330 N N . ARG A 1 176 ? 13.137 6.499 10.658 1.00 88.62 176 ARG A N 1
ATOM 1331 C CA . ARG A 1 176 ? 12.207 7.548 11.095 1.00 88.62 176 ARG A CA 1
ATOM 1332 C C . ARG A 1 176 ? 11.387 8.103 9.932 1.00 88.62 176 ARG A C 1
ATOM 1334 O O . ARG A 1 176 ? 10.192 8.334 10.067 1.00 88.62 176 ARG A O 1
ATOM 1341 N N . GLU A 1 177 ? 12.050 8.288 8.808 1.00 85.12 177 GLU A N 1
ATOM 1342 C CA . GLU A 1 177 ? 11.558 8.861 7.570 1.00 85.12 177 GLU A CA 1
ATOM 1343 C C . GLU A 1 177 ? 10.533 7.989 6.827 1.00 85.12 177 GLU A C 1
ATOM 1345 O O . GLU A 1 177 ? 9.738 8.542 6.090 1.00 85.12 177 GLU A O 1
ATOM 1350 N N . SER A 1 178 ? 10.469 6.679 7.096 1.00 87.69 178 SER A N 1
ATOM 1351 C CA . SER A 1 178 ? 9.500 5.748 6.475 1.00 87.69 178 SER A CA 1
ATOM 1352 C C . SER A 1 178 ? 8.307 5.386 7.369 1.00 87.69 178 SER A C 1
ATOM 1354 O O . SER A 1 178 ? 7.445 4.577 7.007 1.00 87.69 178 SER A O 1
ATOM 1356 N N . ARG A 1 179 ? 8.271 5.911 8.601 1.00 91.25 179 ARG A N 1
ATOM 1357 C CA . ARG A 1 179 ? 7.272 5.498 9.596 1.00 91.25 179 ARG A CA 1
ATOM 1358 C C . ARG A 1 179 ? 5.872 5.993 9.264 1.00 91.25 179 ARG A C 1
ATOM 1360 O O . ARG A 1 179 ? 4.910 5.324 9.635 1.00 91.25 179 ARG A O 1
ATOM 1367 N N . ASP A 1 180 ? 5.746 7.136 8.595 1.00 89.31 180 ASP A N 1
ATOM 1368 C CA . ASP A 1 180 ? 4.445 7.672 8.189 1.00 89.31 180 ASP A CA 1
ATOM 1369 C C . ASP A 1 180 ? 3.812 6.789 7.106 1.00 89.31 180 ASP A C 1
ATOM 1371 O O . ASP A 1 180 ? 2.627 6.455 7.191 1.00 89.31 180 ASP A O 1
ATOM 1375 N N . GLU A 1 181 ? 4.611 6.323 6.149 1.00 90.81 181 GLU A N 1
ATOM 1376 C CA . GLU A 1 181 ? 4.210 5.379 5.112 1.00 90.81 181 GLU A CA 1
ATOM 1377 C C . GLU A 1 181 ? 3.828 4.024 5.706 1.00 90.81 181 GLU A C 1
ATOM 1379 O O . GLU A 1 181 ? 2.759 3.488 5.403 1.00 90.81 181 GLU A O 1
ATOM 1384 N N . LEU A 1 182 ? 4.651 3.485 6.609 1.00 94.19 182 LEU A N 1
ATOM 1385 C CA . LEU A 1 182 ? 4.346 2.224 7.288 1.00 94.19 182 LEU A CA 1
ATOM 1386 C C . LEU A 1 182 ? 3.101 2.332 8.170 1.00 94.19 182 LEU A C 1
ATOM 1388 O O . LEU A 1 182 ? 2.309 1.394 8.221 1.00 94.19 182 LEU A O 1
ATOM 1392 N N . LEU A 1 183 ? 2.882 3.468 8.835 1.00 94.50 183 LEU A N 1
ATOM 1393 C CA . LEU A 1 183 ? 1.658 3.714 9.596 1.00 94.50 183 LEU A CA 1
ATOM 1394 C C . LEU A 1 183 ? 0.444 3.845 8.665 1.00 94.50 183 LEU A C 1
ATOM 1396 O O . LEU A 1 183 ? -0.633 3.343 8.984 1.00 94.50 183 LEU A O 1
ATOM 1400 N N . GLY A 1 184 ? 0.603 4.485 7.504 1.00 92.94 184 GLY A N 1
ATOM 1401 C CA . GLY A 1 184 ? -0.413 4.518 6.452 1.00 92.94 184 GLY A CA 1
ATOM 1402 C C . GLY A 1 184 ? -0.786 3.115 5.973 1.00 92.94 184 GLY A C 1
ATOM 1403 O O . GLY A 1 184 ? -1.972 2.792 5.874 1.00 92.94 184 GLY A O 1
ATOM 1404 N N . LEU A 1 185 ? 0.216 2.258 5.771 1.00 95.31 185 LEU A N 1
ATOM 1405 C CA . LEU A 1 185 ? 0.019 0.858 5.408 1.00 95.31 185 LEU A CA 1
ATOM 1406 C C . LEU A 1 185 ? -0.680 0.084 6.528 1.00 95.31 185 LEU A C 1
ATOM 1408 O O . LEU A 1 185 ? -1.655 -0.611 6.260 1.00 95.31 185 LEU A O 1
ATOM 1412 N N . ALA A 1 186 ? -0.267 0.274 7.784 1.00 96.69 186 ALA A N 1
ATOM 1413 C CA . ALA A 1 186 ? -0.904 -0.338 8.948 1.00 96.69 186 ALA A CA 1
ATOM 1414 C C . ALA A 1 186 ? -2.385 0.057 9.078 1.00 96.69 186 ALA A C 1
ATOM 1416 O O . ALA A 1 186 ? -3.226 -0.781 9.394 1.00 96.69 186 ALA A O 1
ATOM 1417 N N . ARG A 1 187 ? -2.735 1.317 8.787 1.00 93.25 187 ARG A N 1
ATOM 1418 C CA . ARG A 1 187 ? -4.132 1.787 8.773 1.00 93.25 187 ARG A CA 1
ATOM 1419 C C . ARG A 1 187 ? -4.968 1.072 7.719 1.00 93.25 187 ARG A C 1
ATOM 1421 O O . ARG A 1 187 ? -6.072 0.636 8.028 1.00 93.25 187 ARG A O 1
ATOM 1428 N N . LEU A 1 188 ? -4.435 0.913 6.508 1.00 91.94 188 LEU A N 1
ATOM 1429 C CA . LEU A 1 188 ? -5.108 0.172 5.439 1.00 91.94 188 LEU A CA 1
ATOM 1430 C C . LEU A 1 188 ? -5.238 -1.317 5.787 1.00 91.94 188 LEU A C 1
ATOM 1432 O O . LEU A 1 188 ? -6.293 -1.922 5.601 1.00 91.94 188 LEU A O 1
ATOM 1436 N N . TRP A 1 189 ? -4.184 -1.899 6.355 1.00 96.06 189 TRP A N 1
ATOM 1437 C CA . TRP A 1 189 ? -4.150 -3.295 6.777 1.00 96.06 189 TRP A CA 1
ATOM 1438 C C . TRP A 1 189 ? -5.017 -3.583 8.001 1.00 96.06 189 TRP A C 1
ATOM 1440 O O . TRP A 1 189 ? -5.403 -4.729 8.195 1.00 96.06 189 TRP A O 1
ATOM 1450 N N . ALA A 1 190 ? -5.386 -2.591 8.812 1.00 95.38 190 ALA A N 1
ATOM 1451 C CA . ALA A 1 190 ? -6.202 -2.820 10.002 1.00 95.38 190 ALA A CA 1
ATOM 1452 C C . ALA A 1 190 ? -7.578 -3.419 9.672 1.00 95.38 190 ALA A C 1
ATOM 1454 O O . ALA A 1 190 ? -8.092 -4.223 10.448 1.00 95.38 190 ALA A O 1
ATOM 1455 N N . ASP A 1 191 ? -8.172 -3.063 8.529 1.00 89.69 191 ASP A N 1
ATOM 1456 C CA . ASP A 1 191 ? -9.413 -3.690 8.059 1.00 89.69 191 ASP A CA 1
ATOM 1457 C C . ASP A 1 191 ? -9.158 -5.148 7.629 1.00 89.69 191 ASP A C 1
ATOM 1459 O O . ASP A 1 191 ? -9.871 -6.051 8.076 1.00 89.69 191 ASP A O 1
ATOM 1463 N N . GLY A 1 192 ? -8.082 -5.393 6.872 1.00 93.75 192 GLY A N 1
ATOM 1464 C CA . GLY A 1 192 ? -7.636 -6.739 6.496 1.00 93.75 192 GLY A CA 1
ATOM 1465 C C . GLY A 1 192 ? -7.384 -7.649 7.701 1.00 93.75 192 GLY A C 1
ATOM 1466 O O . GLY A 1 192 ? -7.775 -8.817 7.724 1.00 93.75 192 GLY A O 1
ATOM 1467 N N . GLU A 1 193 ? -6.801 -7.085 8.754 1.00 97.19 193 GLU A N 1
ATOM 1468 C CA . GLU A 1 193 ? -6.465 -7.796 9.982 1.00 97.19 193 GLU A CA 1
ATOM 1469 C C . GLU A 1 193 ? -7.708 -8.184 10.799 1.00 97.19 193 GLU A C 1
ATOM 1471 O O . GLU A 1 193 ? -7.741 -9.223 11.465 1.00 97.19 193 GLU A O 1
ATOM 1476 N N . LYS A 1 194 ? -8.783 -7.398 10.681 1.00 93.81 194 LYS A N 1
ATOM 1477 C CA . LYS A 1 194 ? -10.106 -7.702 11.252 1.00 93.81 194 LYS A CA 1
ATOM 1478 C C . LYS A 1 194 ? -10.911 -8.691 10.401 1.00 93.81 194 LYS A C 1
ATOM 1480 O O . LYS A 1 194 ? -12.047 -8.999 10.751 1.00 93.81 194 LYS A O 1
ATOM 1485 N N . GLY A 1 195 ? -10.338 -9.198 9.308 1.00 92.12 195 GLY A N 1
ATOM 1486 C CA . GLY A 1 195 ? -10.990 -10.135 8.395 1.00 92.12 195 GLY A CA 1
ATOM 1487 C C . GLY A 1 195 ? -11.897 -9.472 7.359 1.00 92.12 195 GLY A C 1
ATOM 1488 O O . GLY A 1 195 ? -12.657 -10.170 6.692 1.00 92.12 195 GLY A O 1
ATOM 1489 N N . LEU A 1 196 ? -11.836 -8.146 7.214 1.00 89.25 196 LEU A N 1
ATOM 1490 C CA . LEU A 1 196 ? -12.490 -7.466 6.101 1.00 89.25 196 LEU A CA 1
ATOM 1491 C C . LEU A 1 196 ? -11.634 -7.617 4.832 1.00 89.25 196 LEU A C 1
ATOM 1493 O O . LEU A 1 196 ? -10.419 -7.812 4.932 1.00 89.25 196 LEU A O 1
ATOM 1497 N N . PRO A 1 197 ? -12.233 -7.532 3.634 1.00 88.94 197 PRO A N 1
ATOM 1498 C CA . PRO A 1 197 ? -11.458 -7.484 2.401 1.00 88.94 197 PRO A CA 1
ATOM 1499 C C . PRO A 1 197 ? -10.522 -6.264 2.376 1.00 88.94 197 PRO A C 1
ATOM 1501 O O . PRO A 1 197 ? -10.826 -5.220 2.946 1.00 88.94 197 PRO A O 1
ATOM 1504 N N . MET A 1 198 ? -9.390 -6.372 1.686 1.00 91.50 198 MET A N 1
ATOM 1505 C CA . MET A 1 198 ? -8.518 -5.241 1.356 1.00 91.50 198 MET A CA 1
ATOM 1506 C C . MET A 1 198 ? -7.947 -5.396 -0.064 1.00 91.50 198 MET A C 1
ATOM 1508 O O . MET A 1 198 ? -8.025 -6.489 -0.633 1.00 91.50 198 MET A O 1
ATOM 1512 N N . PRO A 1 199 ? -7.388 -4.331 -0.674 1.00 92.69 199 PRO A N 1
ATOM 1513 C CA . PRO A 1 199 ? -6.749 -4.446 -1.980 1.00 92.69 199 PRO A CA 1
ATOM 1514 C C . PRO A 1 199 ? -5.631 -5.500 -1.949 1.00 92.69 199 PRO 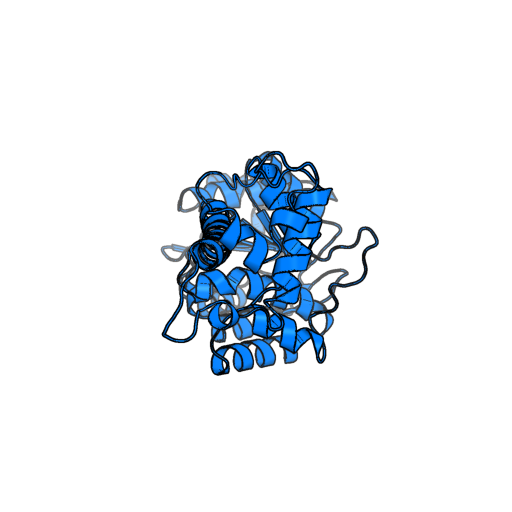A C 1
ATOM 1516 O O . PRO A 1 199 ? -4.630 -5.340 -1.257 1.00 92.69 199 PRO A O 1
ATOM 1519 N N . GLY A 1 200 ? -5.773 -6.573 -2.730 1.00 94.88 200 GLY A N 1
ATOM 1520 C CA . GLY A 1 200 ? -4.762 -7.637 -2.818 1.00 94.88 200 GLY A CA 1
ATOM 1521 C C . GLY A 1 200 ? -3.579 -7.310 -3.734 1.00 94.88 200 GLY A C 1
ATOM 1522 O O . GLY A 1 200 ? -2.744 -8.173 -4.003 1.00 94.88 200 GLY A O 1
ATOM 1523 N N . ARG A 1 201 ? -3.516 -6.084 -4.261 1.00 96.88 201 ARG A N 1
ATOM 1524 C CA . ARG A 1 201 ? -2.488 -5.618 -5.197 1.00 96.88 201 ARG A CA 1
ATOM 1525 C C . ARG A 1 201 ? -1.739 -4.445 -4.586 1.00 96.88 201 ARG A C 1
ATOM 1527 O O . ARG A 1 201 ? -2.364 -3.446 -4.242 1.00 96.88 201 ARG A O 1
ATOM 1534 N N . LEU A 1 202 ? -0.421 -4.566 -4.491 1.00 97.50 202 LEU A N 1
ATOM 1535 C CA . LEU A 1 202 ? 0.475 -3.587 -3.889 1.00 97.50 202 LEU A CA 1
ATOM 1536 C C . LEU A 1 202 ? 1.496 -3.105 -4.923 1.00 97.50 202 LEU A C 1
ATOM 1538 O O . LEU A 1 202 ? 2.221 -3.909 -5.505 1.00 97.50 202 LEU A O 1
ATOM 1542 N N . VAL A 1 203 ? 1.565 -1.792 -5.123 1.00 96.94 203 VAL A N 1
ATOM 1543 C CA . VAL A 1 203 ? 2.655 -1.125 -5.842 1.00 96.94 203 VAL A CA 1
ATOM 1544 C C . VAL A 1 203 ? 3.515 -0.402 -4.820 1.00 96.94 203 VAL A C 1
ATOM 1546 O O . VAL A 1 203 ? 2.976 0.332 -3.998 1.00 96.94 203 VAL A O 1
ATOM 1549 N N . ILE A 1 204 ? 4.829 -0.583 -4.887 1.00 95.19 204 ILE A N 1
ATOM 1550 C CA . ILE A 1 204 ? 5.801 0.202 -4.125 1.00 95.19 204 ILE A CA 1
ATOM 1551 C C . ILE A 1 204 ? 6.688 0.905 -5.139 1.00 95.19 204 ILE A C 1
ATOM 1553 O O . ILE A 1 204 ? 7.314 0.246 -5.968 1.00 95.19 204 ILE A O 1
ATOM 1557 N N . SER A 1 205 ? 6.696 2.229 -5.109 1.00 92.81 205 SER A N 1
ATOM 1558 C CA . SER A 1 205 ? 7.340 3.063 -6.117 1.00 92.81 205 SER A CA 1
ATOM 1559 C C . SER A 1 205 ? 8.428 3.918 -5.498 1.00 92.81 205 SER A C 1
ATOM 1561 O O . SER A 1 205 ? 8.211 4.528 -4.454 1.00 92.81 205 SER A O 1
ATOM 1563 N N . GLY A 1 206 ? 9.597 3.953 -6.130 1.00 90.94 206 GLY A N 1
ATOM 1564 C CA . GLY A 1 206 ? 10.727 4.723 -5.641 1.00 90.94 206 GLY A CA 1
ATOM 1565 C C . GLY A 1 206 ? 11.978 4.577 -6.499 1.00 90.94 206 GLY A C 1
ATOM 1566 O O . GLY A 1 206 ? 11.947 4.194 -7.666 1.00 90.94 206 GLY A O 1
ATOM 1567 N N . HIS A 1 207 ? 13.112 4.879 -5.895 1.00 88.19 207 HIS A N 1
ATOM 1568 C CA . HIS A 1 207 ? 14.437 4.514 -6.364 1.00 88.19 207 HIS A CA 1
ATOM 1569 C C . HIS A 1 207 ? 14.900 3.233 -5.675 1.00 88.19 207 HIS A C 1
ATOM 1571 O O . HIS A 1 207 ? 14.395 2.863 -4.619 1.00 88.19 207 HIS A O 1
ATOM 1577 N N . GLY A 1 208 ? 15.864 2.545 -6.278 1.00 81.00 208 GLY A N 1
ATOM 1578 C CA . GLY A 1 208 ? 16.450 1.341 -5.703 1.00 81.00 208 GLY A CA 1
ATOM 1579 C C . GLY A 1 208 ? 17.920 1.226 -6.077 1.00 81.00 208 GLY A C 1
ATOM 1580 O O . GLY A 1 208 ? 18.345 1.697 -7.136 1.00 81.00 208 GLY A O 1
ATOM 1581 N N . THR A 1 209 ? 18.706 0.638 -5.182 1.00 73.81 209 THR A N 1
ATOM 1582 C CA . THR A 1 209 ? 20.126 0.339 -5.394 1.00 73.81 209 THR A CA 1
ATOM 1583 C C . THR A 1 209 ? 20.340 -1.171 -5.391 1.00 73.81 209 THR A C 1
ATOM 1585 O O . THR A 1 209 ? 19.531 -1.924 -4.855 1.00 73.81 209 THR A O 1
ATOM 1588 N N . SER A 1 210 ? 21.436 -1.631 -5.993 1.00 66.62 210 SER A N 1
ATOM 1589 C CA . SER A 1 210 ? 21.767 -3.058 -6.098 1.00 66.62 210 SER A CA 1
ATOM 1590 C C . SER A 1 210 ? 22.257 -3.697 -4.796 1.00 66.62 210 SER A C 1
ATOM 1592 O O . SER A 1 210 ? 22.400 -4.913 -4.731 1.00 66.62 210 SER A O 1
ATOM 1594 N N . SER A 1 211 ? 22.534 -2.911 -3.752 1.00 60.41 211 SER A N 1
ATOM 1595 C CA . SER A 1 2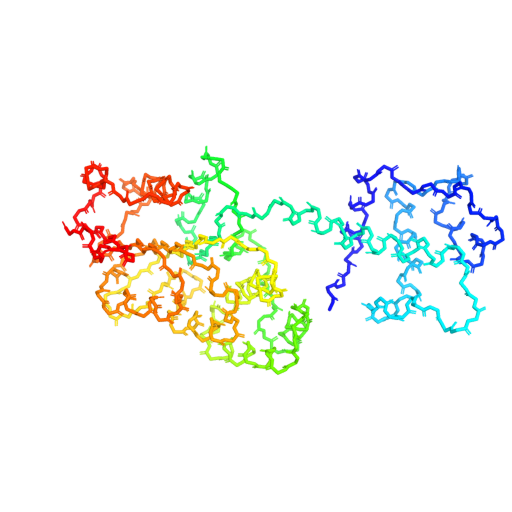11 ? 23.153 -3.410 -2.519 1.00 60.41 211 SER A CA 1
ATOM 1596 C C . SER A 1 211 ? 22.161 -3.760 -1.409 1.00 60.41 211 SER A C 1
ATOM 1598 O O . SER A 1 211 ? 22.547 -4.422 -0.446 1.00 60.41 211 SER A O 1
ATOM 1600 N N . VAL A 1 212 ? 20.897 -3.331 -1.507 1.00 63.28 212 VAL A N 1
ATOM 1601 C CA . VAL A 1 212 ? 19.886 -3.546 -0.461 1.00 63.28 212 VAL A CA 1
ATOM 1602 C C . VAL A 1 212 ? 18.475 -3.620 -1.048 1.00 63.28 212 VAL A C 1
ATOM 1604 O O . VAL A 1 212 ? 18.135 -2.898 -1.982 1.00 63.28 212 VAL A O 1
ATOM 1607 N N . ALA A 1 213 ? 17.628 -4.479 -0.464 1.00 71.12 213 ALA A N 1
ATOM 1608 C CA . ALA A 1 213 ? 16.180 -4.516 -0.706 1.00 71.12 213 ALA A CA 1
ATOM 1609 C C . ALA A 1 213 ? 15.516 -3.272 -0.086 1.00 71.12 213 ALA A C 1
ATOM 1611 O O . ALA A 1 213 ? 14.890 -3.318 0.980 1.00 71.12 213 ALA A O 1
ATOM 1612 N N . LEU A 1 214 ? 15.773 -2.142 -0.727 1.00 78.00 214 LEU A N 1
ATOM 1613 C CA . LEU A 1 214 ? 15.458 -0.800 -0.291 1.00 78.00 214 LEU A CA 1
ATOM 1614 C C . LEU A 1 214 ? 14.770 -0.089 -1.448 1.00 78.00 214 LEU A C 1
ATOM 1616 O O . LEU A 1 214 ? 15.336 0.031 -2.535 1.00 78.00 214 LEU A O 1
ATOM 1620 N N . VAL A 1 215 ? 13.576 0.422 -1.174 1.00 75.50 215 VAL A N 1
ATOM 1621 C CA . VAL A 1 215 ? 12.948 1.425 -2.022 1.00 75.50 215 VAL A CA 1
ATOM 1622 C C . VAL A 1 215 ? 13.092 2.756 -1.305 1.00 75.50 215 VAL A C 1
ATOM 1624 O O . VAL A 1 215 ? 12.583 2.917 -0.200 1.00 75.50 215 VAL A O 1
ATOM 1627 N N . TYR A 1 216 ? 13.815 3.693 -1.899 1.00 78.12 216 TYR A N 1
ATOM 1628 C CA . TYR A 1 216 ? 14.055 5.007 -1.309 1.00 78.12 216 TYR A CA 1
ATOM 1629 C C . TYR A 1 216 ? 13.538 6.122 -2.211 1.00 78.12 216 TYR A C 1
ATOM 1631 O O . TYR A 1 216 ? 13.237 5.912 -3.383 1.00 78.12 216 TYR A O 1
ATOM 1639 N N . GLY A 1 217 ? 13.466 7.331 -1.688 1.00 68.88 217 GLY A N 1
ATOM 1640 C CA . GLY A 1 217 ? 13.355 8.537 -2.497 1.00 68.88 217 GLY A CA 1
ATOM 1641 C C . GLY A 1 217 ? 13.521 9.773 -1.634 1.00 68.88 217 GLY A C 1
ATOM 1642 O O . GLY A 1 217 ? 14.074 9.685 -0.538 1.00 68.88 217 GLY A O 1
ATOM 1643 N N . ASP A 1 218 ? 13.051 10.922 -2.110 1.00 65.62 218 ASP A N 1
ATOM 1644 C CA . ASP A 1 218 ? 13.253 12.213 -1.432 1.00 65.62 218 ASP A CA 1
ATOM 1645 C C . ASP A 1 218 ? 12.665 12.250 -0.009 1.00 65.62 218 ASP A C 1
ATOM 1647 O O . ASP A 1 218 ? 12.993 13.119 0.799 1.00 65.62 218 ASP A O 1
ATOM 1651 N N . HIS A 1 219 ? 11.798 11.288 0.309 1.00 64.62 219 HIS A N 1
ATOM 1652 C CA . HIS A 1 219 ? 11.113 11.171 1.590 1.00 64.62 219 HIS A CA 1
ATOM 1653 C C . HIS A 1 219 ? 11.735 10.142 2.527 1.00 64.62 219 HIS A C 1
ATOM 1655 O O . HIS A 1 219 ? 11.275 10.019 3.659 1.00 64.62 219 HIS A O 1
ATOM 1661 N N . GLY A 1 220 ? 12.808 9.471 2.101 1.00 79.19 220 GLY A N 1
ATOM 1662 C CA . GLY A 1 220 ? 13.553 8.543 2.931 1.00 79.19 220 GLY A CA 1
ATOM 1663 C C . GLY A 1 220 ? 13.638 7.123 2.402 1.00 79.19 220 GLY A C 1
ATOM 1664 O O . GLY A 1 220 ? 13.285 6.829 1.260 1.00 79.19 220 GLY A O 1
ATOM 1665 N N . ASP A 1 221 ? 14.093 6.245 3.290 1.00 85.44 221 ASP A N 1
ATOM 1666 C CA . ASP A 1 221 ? 14.400 4.856 2.997 1.00 85.44 221 ASP A CA 1
ATOM 1667 C C . ASP A 1 221 ? 13.309 3.910 3.517 1.00 85.44 221 ASP A C 1
ATOM 1669 O O . ASP A 1 221 ? 13.135 3.741 4.727 1.00 85.44 221 ASP A O 1
ATOM 1673 N N . LEU A 1 222 ? 12.613 3.212 2.617 1.00 89.44 222 LEU A N 1
ATOM 1674 C CA . LEU A 1 222 ? 11.699 2.127 2.965 1.00 89.44 222 LEU A CA 1
ATOM 1675 C C . LEU A 1 222 ? 12.357 0.770 2.704 1.00 89.44 222 LEU A C 1
ATOM 1677 O O . LEU A 1 222 ? 12.392 0.247 1.588 1.00 89.44 222 LEU A O 1
ATOM 1681 N N . TYR A 1 223 ? 12.855 0.165 3.776 1.00 90.88 223 TYR A N 1
ATOM 1682 C CA . TYR A 1 223 ? 13.442 -1.171 3.725 1.00 90.88 223 TYR A CA 1
ATOM 1683 C C . TYR A 1 223 ? 12.354 -2.246 3.644 1.00 90.88 223 TYR A C 1
ATOM 1685 O O . TYR A 1 223 ? 11.389 -2.222 4.415 1.00 90.88 223 TYR A O 1
ATOM 1693 N N . LEU A 1 224 ? 12.571 -3.274 2.815 1.00 91.50 224 LEU A N 1
ATOM 1694 C CA . LEU A 1 224 ? 11.728 -4.480 2.782 1.00 91.50 224 LEU A CA 1
ATOM 1695 C C . LEU A 1 224 ? 11.570 -5.090 4.177 1.00 91.50 224 LEU A C 1
ATOM 1697 O O . LEU A 1 224 ? 10.476 -5.479 4.580 1.00 91.50 224 LEU A O 1
ATOM 1701 N N . LYS A 1 225 ? 12.643 -5.090 4.973 1.00 93.31 225 LYS A N 1
ATOM 1702 C CA . LYS A 1 225 ? 12.593 -5.566 6.356 1.00 93.31 225 LYS A CA 1
ATOM 1703 C C . LYS A 1 225 ? 11.530 -4.841 7.195 1.00 93.31 225 LYS A C 1
ATOM 1705 O O . LYS A 1 225 ? 10.881 -5.488 8.010 1.00 93.31 225 LYS A O 1
ATOM 1710 N N . SER A 1 226 ? 11.323 -3.539 7.008 1.00 95.12 226 SER A N 1
ATOM 1711 C CA . SER A 1 226 ? 10.303 -2.797 7.758 1.00 95.12 226 SER A CA 1
ATOM 1712 C C . SER A 1 226 ? 8.888 -3.249 7.386 1.00 95.12 226 SER A C 1
ATOM 1714 O O . SER A 1 226 ? 8.043 -3.427 8.262 1.00 95.12 226 SER A O 1
ATOM 1716 N N . ILE A 1 227 ? 8.647 -3.524 6.100 1.00 96.69 227 ILE A N 1
ATOM 1717 C CA . ILE A 1 227 ? 7.377 -4.089 5.619 1.00 96.69 227 ILE A CA 1
ATOM 1718 C C . ILE A 1 227 ? 7.197 -5.514 6.151 1.00 96.69 227 ILE A C 1
ATOM 1720 O O . ILE A 1 227 ? 6.110 -5.862 6.601 1.00 96.69 227 ILE A O 1
ATOM 1724 N N . ALA A 1 228 ? 8.258 -6.323 6.169 1.00 97.25 228 ALA A N 1
ATOM 1725 C CA . ALA A 1 228 ? 8.235 -7.675 6.721 1.00 97.25 228 ALA A CA 1
ATOM 1726 C C . ALA A 1 228 ? 7.957 -7.689 8.234 1.00 97.25 228 ALA A C 1
ATOM 1728 O O . ALA A 1 228 ? 7.201 -8.526 8.728 1.00 97.25 228 ALA A O 1
ATOM 1729 N N . ASP A 1 229 ? 8.539 -6.756 8.989 1.00 97.88 229 ASP A N 1
ATOM 1730 C CA . ASP A 1 229 ? 8.259 -6.580 10.416 1.00 97.88 229 ASP A CA 1
ATOM 1731 C C . ASP A 1 229 ? 6.781 -6.210 10.638 1.00 97.88 229 ASP A C 1
ATOM 1733 O O . ASP A 1 229 ? 6.137 -6.792 11.513 1.00 97.88 229 ASP A O 1
ATOM 1737 N N . LEU A 1 230 ? 6.217 -5.324 9.806 1.00 98.31 230 LEU A N 1
ATOM 1738 C CA . LEU A 1 230 ? 4.794 -4.979 9.853 1.00 98.31 230 LEU A CA 1
ATOM 1739 C C . LEU A 1 230 ? 3.893 -6.157 9.447 1.00 98.31 230 LEU A C 1
ATOM 1741 O O . LEU A 1 230 ? 2.898 -6.419 10.116 1.00 98.31 230 LEU A O 1
ATOM 1745 N N . ALA A 1 231 ? 4.252 -6.908 8.404 1.00 98.38 231 ALA A N 1
ATOM 1746 C CA . ALA A 1 231 ? 3.504 -8.078 7.939 1.00 98.38 231 ALA A CA 1
ATOM 1747 C C . ALA A 1 231 ? 3.434 -9.169 9.012 1.00 98.38 231 ALA A C 1
ATOM 1749 O O . ALA A 1 231 ? 2.388 -9.777 9.215 1.00 98.38 231 ALA A O 1
ATOM 1750 N N . ARG A 1 232 ? 4.516 -9.364 9.777 1.00 98.44 232 ARG A N 1
ATOM 1751 C CA . ARG A 1 232 ? 4.514 -10.264 10.940 1.00 98.44 232 ARG A CA 1
ATOM 1752 C C . ARG A 1 232 ? 3.617 -9.770 12.073 1.00 98.44 232 ARG A C 1
ATOM 1754 O O . ARG A 1 232 ? 3.052 -10.592 12.789 1.00 98.44 232 ARG A O 1
ATOM 1761 N N . ALA A 1 233 ? 3.483 -8.455 12.243 1.00 98.50 233 ALA A N 1
ATOM 1762 C CA . ALA A 1 233 ? 2.561 -7.868 13.212 1.00 98.50 233 ALA A CA 1
ATOM 1763 C C . ALA A 1 233 ? 1.094 -7.902 12.736 1.00 98.50 233 ALA A C 1
ATOM 1765 O O . ALA A 1 233 ? 0.187 -7.906 13.568 1.00 98.50 233 ALA A O 1
ATOM 1766 N N . MET A 1 234 ? 0.853 -7.954 11.421 1.00 98.50 234 MET A N 1
ATOM 1767 C CA . MET A 1 234 ? -0.473 -7.938 10.784 1.00 98.50 234 MET A CA 1
ATOM 1768 C C . MET A 1 234 ? -0.630 -9.088 9.766 1.00 98.50 234 MET A C 1
ATOM 1770 O O . MET A 1 234 ? -0.794 -8.850 8.563 1.00 98.50 234 MET A O 1
ATOM 1774 N N . PRO A 1 235 ? -0.536 -10.353 10.218 1.00 98.44 235 PRO A N 1
ATOM 1775 C CA . PRO A 1 235 ? -0.402 -11.497 9.321 1.00 98.44 235 PRO A CA 1
ATOM 1776 C C . PRO A 1 235 ? -1.660 -11.779 8.495 1.00 98.44 235 PRO A C 1
ATOM 1778 O O . PRO A 1 235 ? -1.548 -12.260 7.368 1.00 98.44 235 PRO A O 1
ATOM 1781 N N . LYS A 1 236 ? -2.861 -11.481 9.010 1.00 98.12 236 LYS A N 1
ATOM 1782 C CA . LYS A 1 236 ? -4.105 -11.718 8.261 1.00 98.12 236 LYS A CA 1
ATOM 1783 C C . LYS A 1 236 ? -4.248 -10.718 7.122 1.00 98.12 236 LYS A C 1
ATOM 1785 O O . LYS A 1 236 ? -4.688 -11.100 6.043 1.00 98.12 236 LYS A O 1
ATOM 1790 N N . ALA A 1 237 ? -3.853 -9.464 7.342 1.00 97.75 237 ALA A N 1
ATOM 1791 C CA . ALA A 1 237 ? -3.807 -8.460 6.287 1.00 97.75 237 ALA A CA 1
ATOM 1792 C C . ALA A 1 237 ? -2.735 -8.790 5.237 1.00 97.75 237 ALA A C 1
ATOM 1794 O O . ALA A 1 237 ? -3.023 -8.804 4.042 1.00 97.75 237 ALA A O 1
ATOM 1795 N N . ALA A 1 238 ? -1.521 -9.142 5.675 1.00 98.25 238 ALA A N 1
ATOM 1796 C CA . ALA A 1 238 ? -0.429 -9.519 4.777 1.00 98.25 238 ALA A CA 1
ATOM 1797 C C . ALA A 1 238 ? -0.788 -10.723 3.884 1.00 98.25 238 ALA A C 1
ATOM 1799 O O . ALA A 1 238 ? -0.452 -10.734 2.700 1.00 98.25 238 ALA A O 1
ATOM 1800 N N . ALA A 1 239 ? -1.544 -11.695 4.405 1.00 97.75 239 ALA A N 1
ATOM 1801 C CA . ALA A 1 239 ? -2.036 -12.844 3.640 1.00 97.75 239 ALA A CA 1
ATOM 1802 C C . ALA A 1 239 ? -3.036 -12.480 2.516 1.00 97.75 239 ALA A C 1
ATOM 1804 O O . ALA A 1 239 ? -3.321 -13.301 1.638 1.00 97.75 239 ALA A O 1
ATOM 1805 N N . GLN A 1 240 ? -3.582 -11.260 2.510 1.00 97.31 240 GLN A N 1
ATOM 1806 C CA . GLN A 1 240 ? -4.444 -10.783 1.425 1.00 97.31 240 GLN A CA 1
ATOM 1807 C C . GLN A 1 240 ? -3.653 -10.168 0.263 1.00 97.31 240 GLN A C 1
ATOM 1809 O O . GLN A 1 240 ? -4.211 -10.005 -0.821 1.00 97.31 240 GLN A O 1
ATOM 1814 N N . VAL A 1 241 ? -2.363 -9.861 0.437 1.00 97.50 241 VAL A N 1
ATOM 1815 C CA . VAL A 1 241 ? -1.512 -9.332 -0.637 1.00 97.50 241 VAL A CA 1
ATOM 1816 C C . VAL A 1 241 ? -1.118 -10.469 -1.585 1.00 97.50 241 VAL A C 1
ATOM 1818 O O . VAL A 1 241 ? -0.323 -11.342 -1.246 1.00 97.50 241 VAL A O 1
ATOM 1821 N N . LYS A 1 242 ? -1.687 -10.455 -2.794 1.00 96.69 242 LYS A N 1
ATOM 1822 C CA . LYS A 1 242 ? -1.486 -11.470 -3.841 1.00 96.69 242 LYS A CA 1
ATOM 1823 C C . LYS A 1 242 ? -0.541 -11.008 -4.945 1.00 96.69 242 LYS A C 1
ATOM 1825 O O . LYS A 1 242 ? 0.175 -11.824 -5.519 1.00 96.69 242 LYS A O 1
ATOM 1830 N N . HIS A 1 243 ? -0.508 -9.716 -5.253 1.00 97.06 243 HIS A N 1
ATOM 1831 C CA . HIS A 1 243 ? 0.318 -9.201 -6.343 1.00 97.06 243 HIS A CA 1
ATOM 1832 C C . HIS A 1 243 ? 1.151 -8.018 -5.883 1.00 97.06 243 HIS A C 1
ATOM 1834 O O . HIS A 1 243 ? 0.603 -7.033 -5.392 1.00 97.06 243 HIS A O 1
ATOM 1840 N N . VAL A 1 244 ? 2.459 -8.100 -6.097 1.00 97.50 244 VAL A N 1
ATOM 1841 C CA . VAL A 1 244 ? 3.407 -7.047 -5.733 1.00 97.50 244 VAL A CA 1
ATOM 1842 C C . VAL A 1 244 ? 4.095 -6.525 -6.990 1.00 97.50 244 VAL A C 1
ATOM 1844 O O . VAL A 1 244 ? 4.519 -7.309 -7.841 1.00 97.50 244 VAL A O 1
ATOM 1847 N N . HIS A 1 245 ? 4.190 -5.205 -7.115 1.00 96.69 245 HIS A N 1
ATOM 1848 C CA . HIS A 1 245 ? 4.994 -4.527 -8.126 1.00 96.69 245 HIS A CA 1
ATOM 1849 C C . HIS A 1 245 ? 5.941 -3.538 -7.461 1.00 96.69 245 HIS A C 1
ATOM 1851 O O . HIS A 1 245 ? 5.492 -2.601 -6.802 1.00 96.69 245 HIS A O 1
ATOM 1857 N N . ILE A 1 246 ? 7.238 -3.708 -7.685 1.00 95.62 246 ILE A N 1
ATOM 1858 C CA . ILE A 1 246 ? 8.265 -2.788 -7.212 1.00 95.62 246 ILE A CA 1
ATOM 1859 C C . ILE A 1 246 ? 8.723 -1.925 -8.390 1.00 95.62 246 ILE A C 1
ATOM 1861 O O . ILE A 1 246 ? 9.446 -2.381 -9.275 1.00 95.62 246 ILE A O 1
ATOM 1865 N N . SER A 1 247 ? 8.263 -0.673 -8.418 1.00 94.00 247 SER A N 1
ATOM 1866 C CA . SER A 1 247 ? 8.666 0.345 -9.395 1.00 94.00 247 SER A CA 1
ATOM 1867 C C . SER A 1 247 ? 9.965 1.009 -8.930 1.00 94.00 247 SER A C 1
ATOM 1869 O O . SER A 1 247 ? 9.959 2.153 -8.493 1.00 94.00 247 SER A O 1
ATOM 1871 N N . ALA A 1 248 ? 11.066 0.251 -8.930 1.00 92.38 248 ALA A N 1
ATOM 1872 C CA . ALA A 1 248 ? 12.397 0.727 -8.551 1.00 92.38 248 ALA A CA 1
ATOM 1873 C C . ALA A 1 248 ? 13.503 -0.149 -9.169 1.00 92.38 248 ALA A C 1
ATOM 1875 O O . ALA A 1 248 ? 13.288 -1.329 -9.452 1.00 92.38 248 ALA A O 1
ATOM 1876 N N . CYS A 1 249 ? 14.683 0.435 -9.393 1.00 93.06 249 CYS A N 1
ATOM 1877 C CA . CYS A 1 249 ? 15.840 -0.255 -9.973 1.00 93.06 249 CYS A CA 1
ATOM 1878 C C . CYS A 1 249 ? 16.408 -1.324 -9.023 1.00 93.06 249 CYS A C 1
ATOM 1880 O O . CYS A 1 249 ? 16.418 -1.132 -7.807 1.00 93.06 249 CYS A O 1
ATOM 1882 N N . ASN A 1 250 ? 16.960 -2.404 -9.579 1.00 92.50 250 ASN A N 1
ATOM 1883 C CA . ASN A 1 250 ? 17.652 -3.471 -8.842 1.00 92.50 250 ASN A CA 1
ATOM 1884 C C . ASN A 1 250 ? 16.831 -4.100 -7.688 1.00 92.50 250 ASN A C 1
ATOM 1886 O O . ASN A 1 250 ? 17.361 -4.393 -6.618 1.00 92.50 250 ASN A O 1
ATOM 1890 N N . GLN A 1 251 ? 15.519 -4.258 -7.879 1.00 93.31 251 GLN A N 1
ATOM 1891 C CA . GLN A 1 251 ? 14.587 -4.904 -6.941 1.00 93.31 251 GLN A CA 1
ATOM 1892 C C . GLN A 1 251 ? 14.087 -6.286 -7.419 1.00 93.31 251 GLN A C 1
ATOM 1894 O O . GLN A 1 251 ? 13.168 -6.856 -6.831 1.00 93.31 251 GLN A O 1
ATOM 1899 N N . GLY A 1 252 ? 14.653 -6.812 -8.511 1.00 92.56 252 GLY A N 1
ATOM 1900 C CA . GLY A 1 252 ? 14.288 -8.089 -9.132 1.00 92.56 252 GLY A CA 1
ATOM 1901 C C . GLY A 1 252 ? 15.208 -9.270 -8.810 1.00 92.56 252 GLY A C 1
ATOM 1902 O O . GLY A 1 252 ? 15.043 -10.328 -9.414 1.00 92.56 252 GLY A O 1
ATOM 1903 N N . HIS A 1 253 ? 16.177 -9.134 -7.903 1.00 92.06 253 HIS A N 1
ATOM 1904 C CA . HIS A 1 253 ? 17.139 -10.207 -7.643 1.00 92.06 253 HIS A CA 1
ATOM 1905 C C . HIS A 1 253 ? 16.498 -11.404 -6.905 1.00 92.06 253 HIS A C 1
ATOM 1907 O O . HIS A 1 253 ? 15.570 -11.214 -6.110 1.00 92.06 253 HIS A O 1
ATOM 1913 N N . PRO A 1 254 ? 16.966 -12.652 -7.126 1.00 92.12 254 PRO A N 1
ATOM 1914 C CA . PRO A 1 254 ? 16.353 -13.854 -6.549 1.00 92.12 254 PRO A CA 1
ATOM 1915 C C . PRO A 1 254 ? 16.170 -13.816 -5.025 1.00 92.12 254 PRO A C 1
ATOM 1917 O O . PRO A 1 254 ? 15.139 -14.247 -4.508 1.00 92.12 254 PRO A O 1
ATOM 1920 N N . GLU A 1 255 ? 17.142 -13.272 -4.298 1.00 91.12 255 GLU A N 1
ATOM 1921 C CA . GLU A 1 255 ? 17.094 -13.111 -2.847 1.00 91.12 255 GLU A CA 1
ATOM 1922 C C . GLU A 1 255 ? 16.011 -12.123 -2.395 1.00 91.12 255 GLU A C 1
ATOM 1924 O O . GLU A 1 255 ? 15.385 -12.335 -1.356 1.00 91.12 255 GLU A O 1
ATOM 1929 N N . GLN A 1 256 ? 15.730 -11.085 -3.187 1.00 90.94 256 GLN A N 1
ATOM 1930 C CA . GLN A 1 256 ? 14.659 -10.127 -2.910 1.00 90.94 256 GLN A CA 1
ATOM 1931 C C . GLN A 1 256 ? 13.297 -10.777 -3.157 1.00 90.94 256 GLN A C 1
ATOM 1933 O O . GLN A 1 256 ? 12.405 -10.658 -2.318 1.00 90.94 256 GLN A O 1
ATOM 1938 N N . ILE A 1 257 ? 13.148 -11.539 -4.248 1.00 93.81 257 ILE A N 1
ATOM 1939 C CA . ILE A 1 257 ? 11.927 -12.318 -4.519 1.00 93.81 257 ILE A CA 1
ATOM 1940 C C . ILE A 1 257 ? 11.633 -13.253 -3.340 1.00 93.81 257 ILE A C 1
ATOM 1942 O O . ILE A 1 257 ? 10.510 -13.261 -2.836 1.00 93.81 257 ILE A O 1
ATOM 1946 N N . ALA A 1 258 ? 12.643 -13.976 -2.844 1.00 94.38 258 ALA A N 1
ATOM 1947 C CA . ALA A 1 258 ? 12.501 -14.865 -1.691 1.00 94.38 258 ALA A CA 1
ATOM 1948 C C . ALA A 1 258 ? 12.047 -14.125 -0.420 1.00 94.38 258 ALA A C 1
ATOM 1950 O O . ALA A 1 258 ? 11.186 -14.613 0.315 1.00 94.38 258 ALA A O 1
ATOM 1951 N N . GLN A 1 259 ? 12.572 -12.923 -0.171 1.00 94.50 259 GLN A N 1
ATOM 1952 C CA . GLN A 1 259 ? 12.144 -12.090 0.957 1.00 94.50 259 GLN A CA 1
ATOM 1953 C C . GLN A 1 259 ? 10.692 -11.607 0.807 1.00 94.50 259 GLN A C 1
ATOM 1955 O O . GLN A 1 259 ? 9.942 -11.613 1.788 1.00 94.50 259 GLN A O 1
ATOM 1960 N N . TRP A 1 260 ? 10.258 -11.247 -0.404 1.00 95.94 260 TRP A N 1
ATOM 1961 C CA . TRP A 1 260 ? 8.861 -10.890 -0.674 1.00 95.94 260 TRP A CA 1
ATOM 1962 C C . TRP A 1 260 ? 7.915 -12.080 -0.508 1.00 95.94 260 TRP A C 1
ATOM 1964 O O . TRP A 1 260 ? 6.858 -11.927 0.099 1.00 95.94 260 TRP A O 1
ATOM 1974 N N . GLN A 1 261 ? 8.309 -13.275 -0.956 1.00 96.12 261 GLN A N 1
ATOM 1975 C CA . GLN A 1 261 ? 7.550 -14.511 -0.729 1.00 96.12 261 GLN A CA 1
ATOM 1976 C C . GLN A 1 261 ? 7.411 -14.837 0.764 1.00 96.12 261 GLN A C 1
ATOM 1978 O O . GLN A 1 261 ? 6.343 -15.246 1.211 1.00 96.12 261 GLN A O 1
ATOM 1983 N N . ALA A 1 262 ? 8.473 -14.634 1.549 1.00 96.25 262 ALA A N 1
ATOM 1984 C CA . ALA A 1 262 ? 8.434 -14.833 2.997 1.00 96.25 262 ALA A CA 1
ATOM 1985 C C . ALA A 1 262 ? 7.573 -13.778 3.717 1.00 96.25 262 ALA A C 1
ATOM 1987 O O . ALA A 1 262 ? 6.971 -14.071 4.748 1.00 96.25 262 ALA A O 1
ATOM 1988 N N . THR A 1 263 ? 7.514 -12.558 3.177 1.00 97.31 263 THR A N 1
ATOM 1989 C CA . THR A 1 263 ? 6.717 -11.446 3.718 1.00 97.31 263 THR A CA 1
ATOM 1990 C C . THR A 1 263 ? 5.229 -11.617 3.418 1.00 97.31 263 THR A C 1
ATOM 1992 O O . THR A 1 263 ? 4.388 -11.425 4.294 1.00 97.31 263 THR A O 1
ATOM 1995 N N . PHE A 1 264 ? 4.906 -12.015 2.189 1.00 97.69 264 PHE A N 1
ATOM 1996 C CA . PHE A 1 264 ? 3.552 -12.250 1.709 1.00 97.69 264 PHE A CA 1
ATOM 1997 C C . PHE A 1 264 ? 3.425 -13.717 1.309 1.00 97.69 264 PHE A C 1
ATOM 1999 O O . PHE A 1 264 ? 3.552 -14.074 0.138 1.00 97.69 264 PHE A O 1
ATOM 2006 N N . THR A 1 265 ? 3.150 -14.581 2.289 1.00 95.81 265 THR A N 1
ATOM 2007 C CA . THR A 1 265 ? 3.054 -16.045 2.096 1.00 95.81 265 THR A CA 1
ATOM 2008 C C . THR A 1 265 ? 2.022 -16.441 1.047 1.00 95.81 265 THR A C 1
ATOM 2010 O O . THR A 1 265 ? 2.077 -17.511 0.449 1.00 95.81 265 THR A O 1
ATOM 2013 N N . GLU A 1 266 ? 1.078 -15.539 0.821 1.00 96.75 266 GLU A N 1
ATOM 2014 C CA . GLU A 1 266 ? -0.014 -15.668 -0.108 1.00 96.75 266 GLU A CA 1
ATOM 2015 C C . GLU A 1 266 ? 0.205 -14.934 -1.442 1.00 96.75 266 GLU A C 1
ATOM 2017 O O . GLU A 1 266 ? -0.712 -14.873 -2.258 1.00 96.75 266 GLU A O 1
ATOM 2022 N N . MET A 1 267 ? 1.422 -14.477 -1.735 1.00 96.62 267 MET A N 1
ATOM 2023 C CA . MET A 1 267 ? 1.766 -13.858 -3.014 1.00 96.62 267 MET A CA 1
ATOM 2024 C C . MET A 1 267 ? 1.642 -14.854 -4.179 1.00 96.62 267 MET A C 1
ATOM 2026 O O . MET A 1 267 ? 2.077 -16.007 -4.112 1.00 96.62 267 MET A O 1
ATOM 2030 N N . GLU A 1 268 ? 1.022 -14.404 -5.261 1.00 95.56 268 GLU A N 1
ATOM 2031 C CA . GLU A 1 268 ? 0.829 -15.129 -6.516 1.00 95.56 268 GLU A CA 1
ATOM 2032 C C . GLU A 1 268 ? 1.758 -14.613 -7.608 1.00 95.56 268 GLU A C 1
ATOM 2034 O O . GLU A 1 268 ? 2.261 -15.406 -8.402 1.00 95.56 268 GLU A O 1
ATOM 2039 N N . THR A 1 269 ? 1.992 -13.297 -7.649 1.00 95.31 269 THR A N 1
ATOM 2040 C CA . THR A 1 269 ? 2.866 -12.679 -8.651 1.00 95.31 269 THR A CA 1
ATOM 2041 C C . THR A 1 269 ? 3.732 -11.579 -8.062 1.00 95.31 269 THR A C 1
ATOM 2043 O O . THR A 1 269 ? 3.260 -10.781 -7.249 1.00 95.31 269 THR A O 1
ATOM 2046 N N . PHE A 1 270 ? 4.943 -11.455 -8.587 1.00 95.62 270 PHE A N 1
ATOM 2047 C CA . PHE A 1 270 ? 5.881 -10.391 -8.265 1.00 95.62 270 PHE A CA 1
ATOM 2048 C C . PHE A 1 270 ? 6.443 -9.795 -9.557 1.00 95.62 270 PHE A C 1
ATOM 2050 O O . PHE A 1 270 ? 6.839 -10.535 -10.454 1.00 95.62 270 PHE A O 1
ATOM 2057 N N . TRP A 1 271 ? 6.454 -8.470 -9.658 1.00 95.81 271 TRP A N 1
ATOM 2058 C CA . TRP A 1 271 ? 7.046 -7.728 -10.770 1.00 95.81 271 TRP A CA 1
ATOM 2059 C C . TRP A 1 271 ? 8.064 -6.738 -10.221 1.00 95.81 271 TRP A C 1
ATOM 2061 O O . TRP A 1 271 ? 7.716 -5.904 -9.387 1.00 95.81 271 TRP A O 1
ATOM 2071 N N . ALA A 1 272 ? 9.293 -6.780 -10.718 1.00 95.50 272 ALA A N 1
ATOM 2072 C CA . ALA A 1 272 ? 10.327 -5.805 -10.389 1.00 95.50 272 ALA A CA 1
ATOM 2073 C C . ALA A 1 272 ? 11.360 -5.706 -11.519 1.00 95.50 272 ALA A C 1
ATOM 2075 O O . ALA A 1 272 ? 11.124 -6.195 -12.629 1.00 95.50 272 ALA A O 1
ATOM 2076 N N . TYR A 1 273 ? 12.493 -5.064 -11.231 1.00 94.44 273 TYR A N 1
ATOM 2077 C CA . TYR A 1 273 ? 13.567 -4.840 -12.192 1.00 94.44 273 TYR A CA 1
ATOM 2078 C C . TYR A 1 273 ? 14.916 -5.263 -11.616 1.00 94.44 273 TYR A C 1
ATOM 2080 O O . TYR A 1 273 ? 15.232 -4.842 -10.510 1.00 94.44 273 TYR A O 1
ATOM 2088 N N . ASP A 1 274 ? 15.712 -6.068 -12.315 1.00 93.25 274 ASP A N 1
ATOM 2089 C CA . ASP A 1 274 ? 17.057 -6.486 -11.864 1.00 93.25 274 ASP A CA 1
ATOM 2090 C C . ASP A 1 274 ? 18.198 -5.580 -12.357 1.00 93.25 274 ASP A C 1
ATOM 2092 O O . ASP A 1 274 ? 19.344 -5.760 -11.959 1.00 93.25 274 ASP A O 1
ATOM 2096 N N . ASP A 1 275 ? 17.868 -4.580 -13.170 1.00 91.75 275 ASP A N 1
ATOM 2097 C CA . ASP A 1 275 ? 18.742 -3.477 -13.562 1.00 91.75 275 ASP A CA 1
ATOM 2098 C C . ASP A 1 275 ? 17.949 -2.167 -13.420 1.00 91.75 275 ASP A C 1
ATOM 2100 O O . ASP A 1 275 ? 17.590 -1.749 -12.314 1.00 91.75 275 ASP A O 1
ATOM 2104 N N . THR A 1 276 ? 17.596 -1.523 -14.530 1.00 89.81 276 THR A N 1
ATOM 2105 C CA . THR A 1 276 ? 17.036 -0.180 -14.505 1.00 89.81 276 THR A CA 1
ATOM 2106 C C . THR A 1 276 ? 15.534 -0.205 -14.771 1.00 89.81 276 THR A C 1
ATOM 2108 O O . THR A 1 276 ? 15.084 -0.593 -15.853 1.00 89.81 276 THR A O 1
ATOM 2111 N N . ALA A 1 277 ? 14.762 0.296 -13.806 1.00 89.75 277 ALA A N 1
ATOM 2112 C CA . ALA A 1 277 ? 13.328 0.521 -13.949 1.00 89.75 277 ALA A CA 1
ATOM 2113 C C . ALA A 1 277 ? 13.019 1.613 -14.999 1.00 89.75 277 ALA A C 1
ATOM 2115 O O . ALA A 1 277 ? 13.832 2.516 -15.226 1.00 89.75 277 ALA A O 1
ATOM 2116 N N . PRO A 1 278 ? 11.847 1.576 -15.661 1.00 86.69 278 PRO A N 1
ATOM 2117 C CA . PRO A 1 278 ? 11.445 2.634 -16.580 1.00 86.69 278 PRO A CA 1
ATOM 2118 C C . PRO A 1 278 ? 11.240 3.951 -15.822 1.00 86.69 278 PRO A C 1
ATOM 2120 O O . PRO A 1 278 ? 10.513 4.000 -14.831 1.00 86.69 278 PRO A O 1
ATOM 2123 N N . SER A 1 279 ? 11.819 5.042 -16.322 1.00 78.56 279 SER A N 1
ATOM 2124 C CA . SER A 1 279 ? 11.562 6.377 -15.781 1.00 78.56 279 SER A CA 1
ATOM 2125 C C . SER A 1 279 ? 10.441 7.085 -16.545 1.00 78.56 279 SER A C 1
ATOM 2127 O O . SER A 1 279 ? 10.185 6.823 -17.727 1.00 78.56 279 SER A O 1
ATOM 2129 N N . GLY A 1 280 ? 9.790 8.041 -15.877 1.00 68.69 280 GLY A N 1
ATOM 2130 C CA . GLY A 1 280 ? 8.830 8.925 -16.533 1.00 68.69 280 GLY A CA 1
ATOM 2131 C C . GLY A 1 280 ? 9.476 9.762 -17.644 1.00 68.69 280 GLY A C 1
ATOM 2132 O O . GLY A 1 280 ? 8.837 10.024 -18.661 1.00 68.69 280 GLY A O 1
ATOM 2133 N N . GLU A 1 281 ? 10.741 10.144 -17.479 1.00 65.38 281 GLU A N 1
ATOM 2134 C CA . GLU A 1 281 ? 11.488 10.992 -18.415 1.00 65.38 281 GLU A CA 1
ATOM 2135 C C . GLU A 1 281 ? 11.673 10.342 -19.793 1.00 65.38 281 GLU A C 1
ATOM 2137 O O . GLU A 1 281 ? 11.434 10.986 -20.811 1.00 65.38 281 GLU A O 1
ATOM 2142 N N . PHE A 1 282 ? 11.992 9.044 -19.840 1.00 62.59 282 PHE A N 1
ATOM 2143 C CA . PHE A 1 282 ? 12.222 8.321 -21.101 1.00 62.59 282 PHE A CA 1
ATOM 2144 C C . PHE A 1 282 ? 10.982 7.588 -21.630 1.00 62.59 282 PHE A C 1
ATOM 2146 O O . PHE A 1 282 ? 11.045 6.919 -22.659 1.00 62.59 282 PHE A O 1
ATOM 2153 N N . GLY A 1 283 ? 9.844 7.721 -20.941 1.00 62.69 283 GLY A N 1
ATOM 2154 C CA . GLY A 1 283 ? 8.629 6.976 -21.244 1.00 62.69 283 GLY A CA 1
ATOM 2155 C C . GLY A 1 283 ? 8.733 5.494 -20.854 1.00 62.69 283 GLY A C 1
ATOM 2156 O O . GLY A 1 283 ? 9.783 4.859 -20.918 1.00 62.69 283 GLY A O 1
ATOM 2157 N N . GLY A 1 284 ? 7.608 4.918 -20.431 1.00 77.62 284 GLY A N 1
ATOM 2158 C CA . GLY A 1 284 ? 7.504 3.482 -20.140 1.00 77.62 284 GLY A CA 1
ATOM 2159 C C . GLY A 1 284 ? 6.869 3.152 -18.794 1.00 77.62 284 GLY A C 1
ATOM 2160 O O . GLY A 1 284 ? 6.197 2.135 -18.684 1.00 77.62 284 GLY A O 1
ATOM 2161 N N . THR A 1 285 ? 6.963 4.022 -17.788 1.00 83.38 285 THR A N 1
ATOM 2162 C CA . THR A 1 285 ? 6.399 3.721 -16.460 1.00 83.38 285 THR A CA 1
ATOM 2163 C C . THR A 1 285 ? 4.891 3.429 -16.525 1.00 83.38 285 THR A C 1
ATOM 2165 O O . THR A 1 285 ? 4.421 2.410 -16.022 1.00 83.38 285 THR A O 1
ATOM 2168 N N . ASP A 1 286 ? 4.141 4.238 -17.282 1.00 85.81 286 ASP A N 1
ATOM 2169 C CA . ASP A 1 286 ? 2.713 4.023 -17.551 1.00 85.81 286 ASP A CA 1
ATOM 2170 C C . ASP A 1 286 ? 2.410 2.699 -18.266 1.00 85.81 286 ASP A C 1
ATOM 2172 O O . ASP A 1 286 ? 1.356 2.099 -18.029 1.00 85.81 286 ASP A O 1
ATOM 2176 N N . SER A 1 287 ? 3.264 2.270 -19.204 1.00 89.44 287 SER A N 1
ATOM 2177 C CA . SER A 1 287 ? 3.027 1.043 -19.972 1.00 89.44 287 SER A CA 1
ATOM 2178 C C . SER A 1 287 ? 3.359 -0.196 -19.149 1.00 89.44 287 SER A C 1
ATOM 2180 O O . SER A 1 287 ? 2.620 -1.175 -19.237 1.00 89.44 287 SER A O 1
ATOM 2182 N N . HIS A 1 288 ? 4.387 -0.142 -18.301 1.00 93.25 288 HIS A N 1
ATOM 2183 C CA . HIS A 1 288 ? 4.748 -1.232 -17.396 1.00 93.25 288 HIS A CA 1
ATOM 2184 C C . HIS A 1 288 ? 3.686 -1.422 -16.318 1.00 93.25 288 HIS A C 1
ATOM 2186 O O . HIS A 1 288 ? 3.096 -2.499 -16.240 1.00 93.25 288 HIS A O 1
ATOM 2192 N N . LEU A 1 289 ? 3.349 -0.362 -15.575 1.00 93.12 289 LEU A N 1
ATOM 2193 C CA . LEU A 1 289 ? 2.291 -0.418 -14.564 1.00 93.12 289 LEU A CA 1
ATOM 2194 C C . LEU A 1 289 ? 0.949 -0.810 -15.177 1.00 93.12 289 LEU A C 1
ATOM 2196 O O . LEU A 1 289 ? 0.238 -1.638 -14.620 1.00 93.12 289 LEU A O 1
ATOM 2200 N N . GLY A 1 290 ? 0.610 -0.270 -16.352 1.00 92.38 290 GLY A N 1
ATOM 2201 C CA . GLY A 1 290 ? -0.604 -0.656 -17.066 1.00 92.38 290 GLY A CA 1
ATOM 2202 C C . GLY A 1 290 ? -0.624 -2.130 -17.484 1.00 92.38 290 GLY A C 1
ATOM 2203 O O . GLY A 1 290 ? -1.680 -2.758 -17.450 1.00 92.38 290 GLY A O 1
ATOM 2204 N N . THR A 1 291 ? 0.527 -2.687 -17.861 1.00 92.56 291 THR A N 1
ATOM 2205 C CA . THR A 1 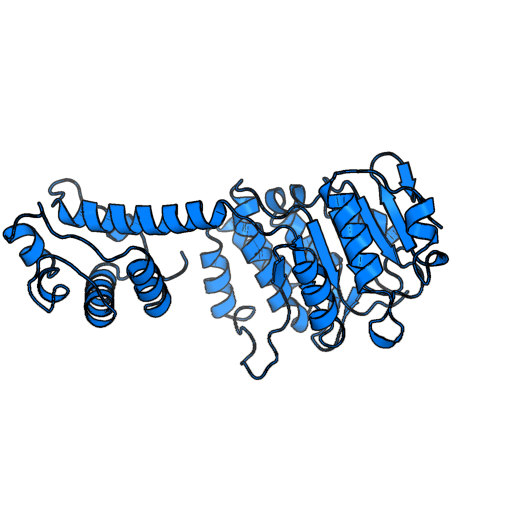291 ? 0.661 -4.103 -18.231 1.00 92.56 291 THR A CA 1
ATOM 2206 C C . THR A 1 291 ? 0.543 -5.004 -17.008 1.00 92.56 291 THR A C 1
ATOM 2208 O O . THR A 1 291 ? -0.272 -5.929 -17.017 1.00 92.56 291 THR A O 1
ATOM 2211 N N . TRP A 1 292 ? 1.290 -4.703 -15.941 1.00 93.81 292 TRP A N 1
ATOM 2212 C CA . TRP A 1 292 ? 1.189 -5.401 -14.660 1.00 93.81 292 TRP A CA 1
ATOM 2213 C C . TRP A 1 292 ? -0.247 -5.382 -14.128 1.00 93.81 292 TRP A C 1
ATOM 2215 O O . TRP A 1 292 ? -0.798 -6.419 -13.755 1.00 93.81 292 TRP A O 1
ATOM 2225 N N . GLU A 1 293 ? -0.889 -4.217 -14.149 1.00 94.12 293 GLU A N 1
ATOM 2226 C CA . GLU A 1 293 ? -2.248 -4.048 -13.656 1.00 94.12 293 GLU A CA 1
ATOM 2227 C C . GLU A 1 293 ? -3.240 -4.896 -14.463 1.00 94.12 293 GLU A C 1
ATOM 2229 O O . GLU A 1 293 ? -4.024 -5.645 -13.879 1.00 94.12 293 GLU A O 1
ATOM 2234 N N . ALA A 1 294 ? -3.170 -4.858 -15.797 1.00 91.88 294 ALA A N 1
ATOM 2235 C CA . ALA A 1 294 ? -4.057 -5.636 -16.659 1.00 91.88 294 ALA A CA 1
ATOM 2236 C C . ALA A 1 294 ? -3.876 -7.157 -16.492 1.00 91.88 294 ALA A C 1
ATOM 2238 O O . ALA A 1 294 ? -4.849 -7.912 -16.595 1.00 91.88 294 ALA A O 1
ATOM 2239 N N . MET A 1 295 ? -2.643 -7.612 -16.244 1.00 89.62 295 MET A N 1
ATOM 2240 C CA . MET A 1 295 ? -2.321 -9.023 -16.015 1.00 89.62 295 MET A CA 1
ATOM 2241 C C . MET A 1 295 ? -2.846 -9.516 -14.665 1.00 89.62 295 MET A C 1
ATOM 2243 O O . MET A 1 295 ? -3.527 -10.543 -14.598 1.00 89.62 295 MET A O 1
ATOM 2247 N N . THR A 1 296 ? -2.596 -8.747 -13.606 1.00 92.19 296 THR A N 1
ATOM 2248 C CA . THR A 1 296 ? -2.978 -9.105 -12.233 1.00 92.19 296 THR A CA 1
ATOM 2249 C C . THR A 1 296 ? -4.475 -8.955 -11.982 1.00 92.19 296 THR A C 1
ATOM 2251 O O . THR A 1 296 ? -5.051 -9.781 -11.285 1.00 92.19 296 THR A O 1
ATOM 2254 N N . ARG A 1 297 ? -5.160 -8.000 -12.632 1.00 87.81 297 ARG A N 1
ATOM 2255 C CA . ARG A 1 297 ? -6.631 -7.856 -12.548 1.00 87.81 297 ARG A CA 1
ATOM 2256 C C . ARG A 1 297 ? -7.374 -9.133 -12.952 1.00 87.81 297 ARG A C 1
ATOM 2258 O O . ARG A 1 297 ? -8.488 -9.372 -12.504 1.00 87.81 297 ARG A O 1
ATOM 2265 N N . ARG A 1 298 ? -6.792 -9.919 -13.860 1.00 76.88 298 ARG A N 1
ATOM 2266 C CA . ARG A 1 298 ? -7.405 -11.136 -14.409 1.00 76.88 298 ARG A CA 1
ATOM 2267 C C . ARG A 1 298 ? -6.838 -12.419 -13.798 1.00 76.88 298 ARG A C 1
ATOM 2269 O O . ARG A 1 298 ? -7.195 -13.484 -14.296 1.00 76.88 298 ARG A O 1
ATOM 2276 N N . SER A 1 299 ? -5.934 -12.318 -12.817 1.00 69.69 299 SER A N 1
ATOM 2277 C CA . SER A 1 299 ? -5.154 -13.444 -12.275 1.00 69.69 299 SER A CA 1
ATOM 2278 C C . SER A 1 299 ? -4.546 -14.318 -13.380 1.00 69.69 299 SER A C 1
ATOM 2280 O O . SER A 1 299 ? -4.558 -15.545 -13.310 1.00 69.69 299 SER A O 1
ATOM 2282 N N . ARG A 1 300 ? -4.073 -13.693 -14.468 1.00 66.81 300 ARG A N 1
ATOM 2283 C CA . ARG A 1 300 ? -3.484 -14.408 -15.606 1.00 66.81 300 ARG A CA 1
ATOM 2284 C C . ARG A 1 300 ? -1.970 -14.364 -15.507 1.00 66.81 300 ARG A C 1
ATOM 2286 O O . ARG A 1 300 ? -1.401 -13.289 -15.321 1.00 66.81 300 ARG A O 1
ATOM 2293 N N . ALA A 1 301 ? -1.335 -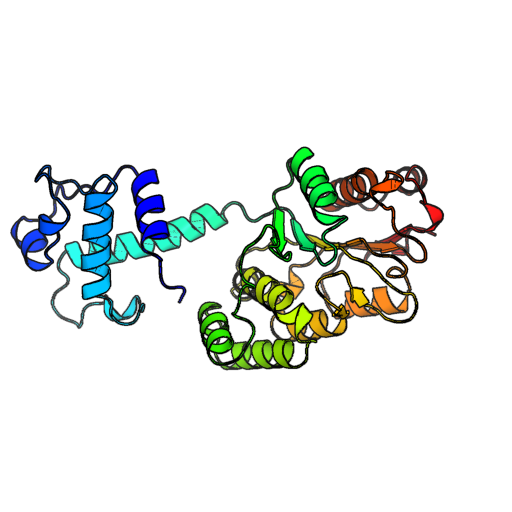15.514 -15.729 1.00 65.75 301 ALA A N 1
ATOM 2294 C CA . ALA A 1 301 ? 0.094 -15.566 -15.996 1.00 65.75 301 ALA A CA 1
ATOM 2295 C C . ALA A 1 301 ? 0.440 -14.640 -17.185 1.00 65.75 301 ALA A C 1
ATOM 2297 O O . ALA A 1 301 ? -0.371 -14.496 -18.117 1.00 65.75 301 ALA A O 1
ATOM 2298 N N . PRO A 1 302 ? 1.610 -13.980 -17.166 1.00 69.38 302 PRO A N 1
ATOM 2299 C CA . PRO A 1 302 ? 2.056 -13.172 -18.282 1.00 69.38 302 PRO A CA 1
ATOM 2300 C C . PRO A 1 302 ? 2.122 -14.001 -19.539 1.00 69.38 302 PRO A C 1
ATOM 2302 O O . PRO A 1 302 ? 2.519 -15.160 -19.531 1.00 69.38 302 PRO A O 1
ATOM 2305 N N . ARG A 1 303 ? 1.868 -13.341 -20.660 1.00 79.75 303 ARG A N 1
ATOM 2306 C CA . ARG A 1 303 ? 2.403 -13.822 -21.926 1.00 79.75 303 ARG A CA 1
ATOM 2307 C C . ARG A 1 303 ? 3.772 -13.166 -22.091 1.00 79.75 303 ARG A C 1
ATOM 2309 O O . ARG A 1 303 ? 3.788 -11.935 -22.182 1.00 79.75 303 ARG A O 1
ATOM 2316 N N . PRO A 1 304 ? 4.884 -13.918 -22.184 1.00 80.44 304 PRO A N 1
ATOM 2317 C CA . PRO A 1 304 ? 6.212 -13.338 -22.407 1.00 80.44 304 PRO A CA 1
ATOM 2318 C C . PRO A 1 304 ? 6.229 -12.342 -23.575 1.00 80.44 304 PRO A C 1
ATOM 2320 O O . PRO A 1 304 ? 6.799 -11.261 -23.485 1.00 80.44 304 PRO A O 1
ATOM 2323 N N . SER A 1 305 ? 5.457 -12.621 -24.631 1.00 85.44 305 SER A N 1
ATOM 2324 C CA . SER A 1 305 ? 5.289 -11.739 -25.794 1.00 85.44 305 SER A CA 1
ATOM 2325 C C . SER A 1 305 ? 4.722 -10.344 -25.497 1.00 85.44 305 SER A C 1
ATOM 2327 O O . SER A 1 305 ? 4.807 -9.471 -26.356 1.00 85.44 305 SER A O 1
ATOM 2329 N N . VAL A 1 306 ? 4.036 -10.150 -24.366 1.00 86.69 306 VAL A N 1
ATOM 2330 C CA . VAL A 1 306 ? 3.548 -8.833 -23.920 1.00 86.69 306 VAL A CA 1
ATOM 2331 C C . VAL A 1 306 ? 4.674 -8.093 -23.206 1.00 86.69 306 VAL A C 1
ATOM 2333 O O . VAL A 1 306 ? 4.900 -6.925 -23.507 1.00 86.69 306 VAL A O 1
ATOM 2336 N N . ILE A 1 307 ? 5.416 -8.787 -22.339 1.00 87.94 307 ILE A N 1
ATOM 2337 C CA . ILE A 1 307 ? 6.547 -8.216 -21.600 1.00 87.94 307 ILE A CA 1
ATOM 2338 C C . ILE A 1 307 ? 7.669 -7.805 -22.562 1.00 87.94 307 ILE A C 1
ATOM 2340 O O . ILE A 1 307 ? 8.137 -6.677 -22.482 1.00 87.94 307 ILE A O 1
ATOM 2344 N N . HIS A 1 308 ? 8.026 -8.636 -23.548 1.00 88.50 308 HIS A N 1
ATOM 2345 C CA . HIS A 1 308 ? 9.095 -8.330 -24.513 1.00 88.50 308 HIS A CA 1
ATOM 2346 C C . HIS A 1 308 ? 8.845 -7.081 -25.377 1.00 88.50 308 HIS A C 1
ATOM 2348 O O . HIS A 1 308 ? 9.788 -6.541 -25.950 1.00 88.50 308 HIS A O 1
ATOM 2354 N N . ARG A 1 309 ? 7.597 -6.598 -25.474 1.00 88.94 309 ARG A N 1
ATOM 2355 C CA . ARG A 1 309 ? 7.263 -5.354 -26.196 1.00 88.94 309 ARG A CA 1
ATOM 2356 C C . ARG A 1 309 ? 7.434 -4.100 -25.347 1.00 88.94 309 ARG A C 1
ATOM 2358 O O . ARG A 1 309 ? 7.292 -2.996 -25.868 1.00 88.94 309 ARG A O 1
ATOM 2365 N N . LEU A 1 310 ? 7.659 -4.259 -24.047 1.00 89.94 310 LEU A N 1
ATOM 2366 C CA . LEU A 1 310 ? 7.905 -3.141 -23.159 1.00 89.94 310 LEU A CA 1
ATOM 2367 C C . LEU A 1 310 ? 9.320 -2.603 -23.368 1.00 89.94 310 LEU A C 1
ATOM 2369 O O . LEU A 1 310 ? 10.250 -3.326 -23.725 1.00 89.94 310 LEU A O 1
ATOM 2373 N N . HIS A 1 311 ? 9.467 -1.302 -23.154 1.00 88.00 311 HIS A N 1
ATOM 2374 C CA . HIS A 1 311 ? 10.773 -0.663 -23.128 1.00 88.00 311 HIS A CA 1
ATOM 2375 C C . HIS A 1 311 ? 11.594 -1.243 -21.966 1.00 88.00 311 HIS A C 1
ATOM 2377 O O . HIS A 1 311 ? 11.055 -1.463 -20.890 1.00 88.00 311 HIS A O 1
ATOM 2383 N N . ARG A 1 312 ? 12.891 -1.507 -22.166 1.00 86.81 312 ARG A N 1
ATOM 2384 C CA . ARG A 1 312 ? 13.746 -2.169 -21.156 1.00 86.81 312 ARG A CA 1
ATOM 2385 C C . ARG A 1 312 ? 13.191 -3.521 -20.681 1.00 86.81 312 ARG A C 1
ATOM 2387 O O . ARG A 1 312 ? 13.314 -3.869 -19.510 1.00 86.81 312 ARG A O 1
ATOM 2394 N N . SER A 1 313 ? 12.565 -4.287 -21.576 1.00 89.00 313 SER A N 1
ATOM 2395 C CA . SER A 1 313 ? 11.963 -5.573 -21.217 1.00 89.00 313 SER A CA 1
ATOM 2396 C C . SER A 1 313 ? 12.957 -6.605 -20.685 1.00 89.00 313 SER A C 1
ATOM 2398 O O . SER A 1 313 ? 12.569 -7.432 -19.869 1.00 89.00 313 SER A O 1
ATOM 2400 N N . GLN A 1 314 ? 14.228 -6.503 -21.077 1.00 90.06 314 GLN A N 1
ATOM 2401 C CA . GLN A 1 314 ? 15.335 -7.318 -20.571 1.00 90.06 314 GLN A CA 1
ATOM 2402 C C . GLN A 1 314 ? 15.673 -7.076 -19.092 1.00 90.06 314 GLN A C 1
ATOM 2404 O O . GLN A 1 314 ? 16.399 -7.858 -18.505 1.00 90.06 314 GLN A O 1
ATOM 2409 N N . ALA A 1 315 ? 15.198 -5.974 -18.503 1.00 92.44 315 ALA A N 1
ATOM 2410 C CA . ALA A 1 315 ? 15.383 -5.691 -17.082 1.00 92.44 315 ALA A CA 1
ATOM 2411 C C . ALA A 1 315 ? 14.172 -6.135 -16.250 1.00 92.44 315 ALA A C 1
ATOM 2413 O O . ALA A 1 315 ? 14.151 -5.912 -15.047 1.00 92.44 315 ALA A O 1
ATOM 2414 N N . ILE A 1 316 ? 13.108 -6.664 -16.873 1.00 94.12 316 ILE A N 1
ATOM 2415 C CA . ILE A 1 316 ? 11.878 -7.028 -16.167 1.00 94.12 316 ILE A CA 1
ATOM 2416 C C . ILE A 1 316 ? 12.039 -8.415 -15.568 1.00 94.12 316 ILE A C 1
ATOM 2418 O O . ILE A 1 316 ? 12.130 -9.413 -16.286 1.00 94.12 316 ILE A O 1
ATOM 2422 N N . VAL A 1 317 ? 11.911 -8.484 -14.248 1.00 94.31 317 VAL A N 1
ATOM 2423 C CA . VAL A 1 317 ? 11.761 -9.745 -13.536 1.00 94.31 317 VAL A CA 1
ATOM 2424 C C . VAL A 1 317 ? 10.308 -9.919 -13.146 1.00 94.31 317 VAL A C 1
ATOM 2426 O O . VAL A 1 317 ? 9.779 -9.208 -12.289 1.00 94.31 317 VAL A O 1
ATOM 2429 N N . PHE A 1 318 ? 9.662 -10.895 -13.775 1.00 93.75 318 PHE A N 1
ATOM 2430 C CA . PHE A 1 318 ? 8.335 -11.332 -13.393 1.00 93.75 318 PHE A CA 1
ATOM 2431 C C . PHE A 1 318 ? 8.382 -12.740 -12.818 1.00 93.75 318 PHE A C 1
ATOM 2433 O O . PHE A 1 318 ? 8.843 -13.674 -13.471 1.00 93.75 318 PHE A O 1
ATOM 2440 N N . TRP A 1 319 ? 7.867 -12.900 -11.607 1.00 94.12 319 TRP A N 1
ATOM 2441 C CA . TRP A 1 319 ? 7.757 -14.178 -10.921 1.00 94.12 319 TRP A CA 1
ATOM 2442 C C . TRP A 1 319 ? 6.288 -14.547 -10.695 1.00 94.12 319 TRP A C 1
ATOM 2444 O O . TRP A 1 319 ? 5.466 -13.684 -10.375 1.00 94.12 319 TRP A O 1
ATOM 2454 N N . THR A 1 320 ? 5.963 -15.833 -10.831 1.00 93.44 320 THR A N 1
ATOM 2455 C CA . THR A 1 320 ? 4.675 -16.413 -10.434 1.00 93.44 320 THR A CA 1
ATOM 2456 C C . THR A 1 320 ? 4.864 -17.568 -9.464 1.00 93.44 320 THR A C 1
ATOM 2458 O O . THR A 1 320 ? 5.853 -18.300 -9.521 1.00 93.44 320 THR A O 1
ATOM 2461 N N . ARG A 1 321 ? 3.852 -17.806 -8.625 1.00 92.50 321 ARG A N 1
ATOM 2462 C CA . ARG A 1 321 ? 3.809 -18.973 -7.735 1.00 92.50 321 ARG A CA 1
ATOM 2463 C C . ARG A 1 321 ? 3.923 -20.301 -8.486 1.00 92.50 321 ARG A C 1
ATOM 2465 O O . ARG A 1 321 ? 4.522 -21.234 -7.965 1.00 92.50 321 ARG A O 1
ATOM 2472 N N . THR A 1 322 ? 3.329 -20.398 -9.672 1.00 91.00 322 THR A N 1
ATOM 2473 C CA . THR A 1 322 ? 3.220 -21.654 -10.425 1.00 91.00 322 THR A CA 1
ATOM 2474 C C . THR A 1 322 ? 4.423 -21.944 -11.313 1.00 91.00 322 THR A C 1
ATOM 2476 O O . THR A 1 322 ? 4.739 -23.109 -11.523 1.00 91.00 322 THR A O 1
ATOM 2479 N N . GLU A 1 323 ? 5.082 -20.914 -11.846 1.00 89.75 323 GLU A N 1
ATOM 2480 C CA . GLU A 1 323 ? 6.136 -21.069 -12.863 1.00 89.75 323 GLU A CA 1
ATOM 2481 C C . GLU A 1 323 ? 7.511 -20.594 -12.375 1.00 89.75 323 GLU A C 1
ATOM 2483 O O . GLU A 1 323 ? 8.515 -20.821 -13.044 1.00 89.75 323 GLU A O 1
ATOM 2488 N N . GLY A 1 324 ? 7.594 -19.945 -11.211 1.00 92.06 324 GLY A N 1
ATOM 2489 C CA . GLY A 1 324 ? 8.823 -19.288 -10.784 1.00 92.06 324 GLY A CA 1
ATOM 2490 C C . GLY A 1 324 ? 9.082 -18.020 -11.599 1.00 92.06 324 GLY A C 1
ATOM 2491 O O . GLY A 1 324 ? 8.153 -17.274 -11.905 1.00 92.06 324 GLY A O 1
ATOM 2492 N N . VAL A 1 325 ? 10.347 -17.740 -11.922 1.00 91.25 325 VAL A N 1
ATOM 2493 C CA . VAL A 1 325 ? 10.724 -16.575 -12.743 1.00 91.25 325 VAL A CA 1
ATOM 2494 C C . VAL A 1 325 ? 10.390 -16.850 -14.214 1.00 91.25 325 VAL A C 1
ATOM 2496 O O . VAL A 1 325 ? 10.931 -17.778 -14.808 1.00 91.25 325 VAL A O 1
ATOM 2499 N N . VAL A 1 326 ? 9.512 -16.028 -14.791 1.00 85.25 326 VAL A N 1
ATOM 2500 C CA . VAL A 1 326 ? 8.962 -16.165 -16.153 1.00 85.25 326 VAL A CA 1
ATOM 2501 C C . VAL A 1 326 ? 9.770 -15.374 -17.189 1.00 85.25 326 VAL A C 1
ATOM 2503 O O . VAL A 1 326 ? 9.752 -15.715 -18.370 1.00 85.25 326 VAL A O 1
ATOM 2506 N N . THR A 1 327 ? 10.475 -14.317 -16.775 1.00 79.25 327 THR A N 1
ATOM 2507 C CA . THR A 1 327 ? 11.233 -13.434 -17.678 1.00 79.25 327 THR A CA 1
ATOM 2508 C C . THR A 1 327 ? 12.673 -13.223 -17.231 1.00 79.25 327 THR A C 1
ATOM 2510 O O . THR A 1 327 ? 12.951 -13.164 -16.032 1.00 79.25 327 THR A O 1
ATOM 2513 N N . ARG A 1 328 ? 13.558 -13.116 -18.228 1.00 60.50 328 ARG A N 1
ATOM 2514 C CA . ARG A 1 328 ? 14.932 -12.605 -18.196 1.00 60.50 328 ARG A CA 1
ATOM 2515 C C . ARG A 1 328 ? 15.227 -11.989 -19.560 1.00 60.50 328 ARG A C 1
ATOM 2517 O O . ARG A 1 328 ? 14.741 -12.573 -20.559 1.00 60.50 328 ARG A O 1
#

Sequence (328 aa):
MERITREAFVGVMGEQGGLSLEGAGTRDLRALGLHRADGNGDGRIEGQKEYEQLFALIDQHDRNGDVGSVTPGKGRTTRALQVIARLTENLSLGRAARRGRHADVTYLGMNPASEPREIAGLRRRGVRLDVIAHQEMGGPRRAGSEGPRLRHALDDLGLPAAQTSHIQLALERAPRESRDELLGLARLWADGEKGLPMPGRLVISGHGTSSVALVYGDHGDLYLKSIADLARAMPKAAAQVKHVHISACNQGHPEQIAQWQATFTEMETFWAYDDTAPSGEFGGTDSHLGTWEAMTRRSRAPRPSVIHRLHRSQAIVFWTRTEGVVTR

pLDDT: mean 80.65, std 17.23, range [33.72, 98.5]

Foldseek 3Di:
DDPQDLVNQLVVCQVVAWAAQPPQDPVLCVVLVLVVLVVVNPRTRDDSSSSSVVVVSVCVQCVPPDLVSLDDDPDDDRVVSVVVNVVVVVVVVVVVVVLVCAFQEEEQEAAPQFVVVLVVLCVVVVGGYDYLYFDPPDDPGPPQLDDPSVVVLLVVLVDDPVLSVLLNVLLVPDDVLCSSSSSSVSSQLSCQLVVHAHNLHYEYAAEDDQPFCWGHYPSGIDHLVSLLSNCVSRVSSLQSNAEYEYQYAQCQDPVNVVSNCNSRVNYFKYKYFNGGGDGPVVDFSSLVSVQSSVCVVVVHDDDLVSLVPGDPSQRIFMAGPVPGTPHD

Radius of gyration: 23.74 Å; chains: 1; bounding box: 66×48×59 Å

=== Feature glossary ===
Reading guide. The protein is described through the following features:

Foldseek 3Di. A 3Di character summarizes, for each residue, the relative orientation of the Cα frame of its nearest spatial neighbor. Because it encodes fold topology rather than chemistry, 3Di alignments detect remote structural similarity that sequence alignment misses.

Contact-map, Ramachandran, and PAE plots. Plot images: a contact map (which residues are close in 3D, as an N×N binary image), a Ramachandran scatter (backbone torsion angles, revealing secondary-structure composition at a glance), and — for AlphaFold structures — a PAE heatmap (pairwise prediction confidence).

Radius of gyration, Cα contacts, bounding box. Radius of gyration (Rg) is the root-mean-square distance of Cα atoms from their centroid — a single number for overall size and compactness. A globular domain of N residues has Rg ≈ 2.2·N^0.38 Å; an extended or disordered chain has a much larger Rg. The Cα contact count is the number of residue pairs whose Cα atoms are within 8 Å and are more than four positions apart in sequence — a standard proxy for tertiary packing density. The bounding box is the smallest axis-aligned box enclosing all Cα atoms.

Secondary structure (8-state, DSSP). Eight-state secondary structure (DSSP): H is the canonical α-helix, G the tighter 3₁₀-helix, I the wider π-helix; E/B are β-structure, T and S are turns and bends, and '-' is everything else. DSSP derives these from the pattern of main-chain N–H···O=C hydrogen bonds, not from the sequence.

B-factor. B-factor (Debye–Waller factor) reflects atomic displacement in the crystal lattice. It is an experimental observable (units Å²), not a prediction; low values mean the atom is pinned down, high values mean it moves or is heterogeneous across the crystal.

pLDDT. pLDDT is the predicted lDDT-Cα score: AlphaFold's confidence that the local environment of each residue (all inter-atomic distances within 15 Å) is correctly placed. It is a per-residue number between 0 and 100, with higher meaning more reliable.

Nearest PDB structures. Nearest PDB neighbors are the top structural matches found by Foldseek when searching this structure against the entire Protein Data Bank. Each hit reports a TM-score (0 to 1; >0.5 almost always implies the same fold) and an E-value. These are *structural* homologs — they may share no detectable sequence similarity.

Solvent-accessible surface area. Accessible surface area quantifies burial. A residue with SASA near zero is packed into the hydrophobic core; one with SASA >100 Å² sits on the surface. Computed here via the Shrake–Rupley numerical algorithm with a 1.4 Å probe.

Rendered structure images. Structure images are PyMOL renders from six orthogonal camera directions. Cartoon representation draws helices as coils and strands as arrows; sticks shows the backbone as bonds; surface shows the solvent-excluded envelope. Rainbow coloring maps sequence position to hue (blue→red, N→C); chain coloring assigns a distinct color per polypeptide.

Backbone torsions (φ/ψ). φ (phi) and ψ (psi) are the two rotatable backbone dihedrals per residue: φ is the C(i-1)–N–Cα–C torsion, ψ is the N–Cα–C–N(i+1) torsion, both in degrees on (−180°, 180°]. α-helical residues cluster near (−60°, −45°); β-strand residues near (−120°, +130°). A Ramachandran plot is simply a scatter of (φ, ψ) for every residue.

Predicted aligned error. Predicted Aligned Error (PAE) is an AlphaFold confidence matrix: entry (i, j) is the expected error in the position of residue j, in ångströms, when the prediction is superimposed on the true structure at residue i. Low PAE within a block of residues means that block is internally rigid and well-predicted; high PAE between two blocks means their relative placement is uncertain even if each block individually is confident.

mmCIF coordinates. Structure coordinates are given as an mmCIF _atom_site loop: one row per atom with element, residue name, chain id, sequence number, and x/y/z position in Å. Only the four main-chain atoms per residue are included here; side chains are omitted to keep the record compact.

InterPro / GO / CATH / organism. Database cross-references. InterPro integrates a dozen domain/family signature databases into unified entries with residue-range hits. GO terms attach function/process/location labels with evidence codes. CATH codes position the fold in a four-level structural taxonomy. Organism is the NCBI-taxonomy species name.

Secondary structure (3-state, P-SEA). SS3 is a coarse helix/strand/coil call (letters a/b/c) made by the P-SEA algorithm from inter-Cα distances and dihedrals. It is less detailed than DSSP but needs only Cα positions.

Sequence. Sequence gives the chain of amino acids in standard one-letter code (A=alanine, C=cysteine, …, Y=tyrosine), read N→C. It is the only feature that is directly encoded by the gene; all structural features are derived from the folded form of this sequence.